Protein AF-A0A397G3D2-F1 (afdb_monomer_lite)

Foldseek 3Di:
DAAEDADDPDDPDLSYDYDYPADCLVQLCPAGPQQDGSLLRLLLPPVDPDCVSLLVNLVSVVSPRDQCRATPQRDGSLLSNQLVVPVLNNLSSVLSPRDQCRAGPVRDGSLNNHPDPSSVLSSPDPNPPVPPVFPQKDAQDPPQPDPPFKKKKKFFFKWAAPDFDFAFKKKWKFKAAPVRDTDFDIIIAGGFSDDDTRMTTRSGMHITNHTLVPDDAFMKMKIFIWGQDPVVRDIDGAWIWMDTSDPVPDDQAKDKTFIFGPPDDPNDPDTHTHPDPTITIMGMDMDD

Organism: Aphanomyces astaci (NCBI:txid112090)

Sequence (288 aa):
VPMVRIGTLVPPNPSMICIDWSNRKEWINAKNNQHESALHLAVQNQEDEGFEAVKTAVWLIENDADINAKDHAGNTPLHYAVHEERDDLVESLLKKGALVTVTNNAGQTPLDMADEQSTKDLLAPGAVVSVHRFNLLARPKGPHKVKNATYVSVLLSAVAIAGAVMQTPHFRIYVMDVRGNVVDTPQHTPDALIQDGPSLWFGNTWHLQVPLEHMTEGCVAVFELLRYDYHTEKPDVFCWTFFRLDLSKISSAPLTFEMYAPPVNPSSQILAKMLGDSFFQADLSISL

Radius of gyration: 20.25 Å; chains: 1; bounding box: 47×51×60 Å

pLDDT: mean 78.33, std 14.25, range [33.94, 94.56]

Structure (mmCIF, N/CA/C/O backbone):
data_AF-A0A397G3D2-F1
#
_entry.id   AF-A0A397G3D2-F1
#
loop_
_atom_site.group_PDB
_atom_site.id
_atom_site.type_symbol
_atom_site.label_atom_id
_atom_site.label_alt_id
_atom_site.label_comp_id
_atom_site.label_asym_id
_atom_site.label_entity_id
_atom_site.label_seq_id
_atom_site.pdbx_PDB_ins_code
_atom_site.Cartn_x
_atom_site.Cartn_y
_atom_site.Cartn_z
_atom_site.occupancy
_atom_site.B_iso_or_equiv
_atom_site.auth_seq_id
_atom_site.auth_comp_id
_atom_site.auth_asym_id
_atom_site.auth_atom_id
_atom_site.pdbx_PDB_model_num
ATOM 1 N N . VAL A 1 1 ? 19.300 16.424 -10.417 1.00 36.88 1 VAL A N 1
ATOM 2 C CA . VAL A 1 1 ? 18.672 15.118 -10.146 1.00 36.88 1 VAL A CA 1
ATOM 3 C C . VAL A 1 1 ? 17.168 15.300 -10.291 1.00 36.88 1 VAL A C 1
ATOM 5 O O . VAL A 1 1 ? 16.672 16.301 -9.770 1.00 36.88 1 VAL A O 1
ATOM 8 N N . PRO A 1 2 ? 16.464 14.467 -11.072 1.00 41.84 2 PRO A N 1
ATOM 9 C CA . PRO A 1 2 ? 15.006 14.424 -11.042 1.00 41.84 2 PRO A CA 1
ATOM 10 C C . PRO A 1 2 ? 14.585 14.076 -9.608 1.00 41.84 2 PRO A C 1
ATOM 12 O O . PRO A 1 2 ? 15.030 13.072 -9.075 1.00 41.84 2 PRO A O 1
ATOM 15 N N . MET A 1 3 ? 13.824 14.941 -8.937 1.00 42.81 3 MET A N 1
ATOM 16 C CA . MET A 1 3 ? 13.397 14.709 -7.551 1.00 42.81 3 MET A CA 1
ATOM 17 C C . MET A 1 3 ? 11.878 14.792 -7.467 1.00 42.81 3 MET A C 1
ATOM 19 O O . MET A 1 3 ? 11.292 15.806 -7.865 1.00 42.81 3 MET A O 1
ATOM 23 N N . VAL A 1 4 ? 11.246 13.768 -6.891 1.00 45.25 4 VAL A N 1
ATOM 24 C CA . VAL A 1 4 ? 9.910 13.920 -6.306 1.00 45.25 4 VAL A CA 1
ATOM 25 C C . VAL A 1 4 ? 10.109 14.482 -4.916 1.00 45.25 4 VAL A C 1
ATOM 27 O O . VAL A 1 4 ? 10.641 13.814 -4.039 1.00 45.25 4 VAL A O 1
ATOM 30 N N . ARG A 1 5 ? 9.676 15.721 -4.696 1.00 47.97 5 ARG A N 1
ATOM 31 C CA . ARG A 1 5 ? 9.472 16.216 -3.336 1.00 47.97 5 ARG A CA 1
ATOM 32 C C . ARG A 1 5 ? 7.987 16.283 -3.081 1.00 47.97 5 ARG A C 1
ATOM 34 O O . ARG A 1 5 ? 7.276 17.106 -3.663 1.00 47.97 5 ARG A O 1
ATOM 41 N N . ILE A 1 6 ? 7.539 15.398 -2.208 1.00 48.25 6 ILE A N 1
ATOM 42 C CA . ILE A 1 6 ? 6.186 15.409 -1.688 1.00 48.25 6 ILE A CA 1
ATOM 43 C C . ILE A 1 6 ? 6.199 16.428 -0.543 1.00 48.25 6 ILE A C 1
ATOM 45 O O . ILE A 1 6 ? 6.821 16.196 0.490 1.00 48.25 6 ILE A O 1
ATOM 49 N N . GLY A 1 7 ? 5.630 17.618 -0.773 1.00 42.88 7 GLY A N 1
ATOM 50 C CA . GLY A 1 7 ? 5.575 18.684 0.241 1.00 42.88 7 GLY A CA 1
ATOM 51 C C . GLY A 1 7 ? 6.122 20.069 -0.130 1.00 42.88 7 GLY A C 1
ATOM 52 O O . GLY A 1 7 ? 6.626 20.763 0.750 1.00 42.88 7 GLY A O 1
ATOM 53 N N . THR A 1 8 ? 6.017 20.540 -1.379 1.00 33.94 8 THR A N 1
ATOM 54 C CA . THR A 1 8 ? 6.283 21.967 -1.672 1.00 33.94 8 THR A CA 1
ATOM 55 C C . THR A 1 8 ? 5.238 22.595 -2.587 1.00 33.94 8 THR A C 1
ATOM 57 O O . THR A 1 8 ? 4.877 22.033 -3.617 1.00 33.94 8 THR A O 1
ATOM 60 N N . LEU A 1 9 ? 4.795 23.802 -2.215 1.00 37.22 9 LEU A N 1
ATOM 61 C CA . LEU A 1 9 ? 3.698 24.555 -2.836 1.00 37.22 9 LEU A CA 1
ATOM 62 C C . LEU A 1 9 ? 3.974 25.032 -4.279 1.00 37.22 9 LEU A C 1
ATOM 64 O O . LEU A 1 9 ? 3.034 25.449 -4.953 1.00 37.22 9 LEU A O 1
ATOM 68 N N . VAL A 1 10 ? 5.214 24.961 -4.784 1.00 39.22 10 VAL A N 1
ATOM 69 C CA . VAL A 1 10 ? 5.583 25.298 -6.176 1.00 39.22 10 VAL A CA 1
ATOM 70 C C . VAL A 1 10 ? 6.844 24.511 -6.586 1.00 39.22 10 VAL A C 1
ATOM 72 O O . VAL A 1 10 ? 7.787 24.477 -5.792 1.00 39.22 10 VAL A O 1
ATOM 75 N N . PRO A 1 11 ? 6.921 23.912 -7.795 1.00 44.44 11 PRO A N 1
ATOM 76 C CA . PRO A 1 11 ? 8.150 23.282 -8.273 1.00 44.44 11 PRO A CA 1
ATOM 77 C C . PRO A 1 11 ? 9.235 24.336 -8.578 1.00 44.44 11 PRO A C 1
ATOM 79 O O . PRO A 1 11 ? 8.986 25.255 -9.358 1.00 44.44 11 PRO A O 1
ATOM 82 N N . PRO A 1 12 ? 10.456 24.211 -8.023 1.00 46.06 12 PRO A N 1
ATOM 83 C CA . PRO A 1 12 ? 11.582 25.093 -8.339 1.00 46.06 12 PRO A CA 1
ATOM 84 C C . PRO A 1 12 ? 12.237 24.796 -9.703 1.00 46.06 12 PRO A C 1
ATOM 86 O O . PRO A 1 12 ? 13.091 25.564 -10.138 1.00 46.06 12 PRO A O 1
ATOM 89 N N . ASN A 1 13 ? 11.873 23.696 -10.381 1.00 52.12 13 ASN A N 1
ATOM 90 C CA . ASN A 1 13 ? 12.483 23.260 -11.643 1.00 52.12 13 ASN A CA 1
ATOM 91 C C . ASN A 1 13 ? 11.457 22.540 -12.559 1.00 52.12 13 ASN A C 1
ATOM 93 O O . ASN A 1 13 ? 10.716 21.696 -12.056 1.00 52.12 13 ASN A O 1
ATOM 97 N N . PRO A 1 14 ? 11.427 22.804 -13.885 1.00 50.16 14 PRO A N 1
ATOM 98 C CA . PRO A 1 14 ? 10.587 22.094 -14.867 1.00 50.16 14 PRO A CA 1
ATOM 99 C C . PRO A 1 14 ? 10.814 20.571 -14.987 1.00 50.16 14 PRO A C 1
ATOM 101 O O . PRO A 1 14 ? 10.000 19.886 -15.601 1.00 50.16 14 PRO A O 1
ATOM 104 N N . SER A 1 15 ? 11.888 20.024 -14.412 1.00 51.09 15 SER A N 1
ATOM 105 C CA . SER A 1 15 ? 12.121 18.571 -14.316 1.00 51.09 15 SER A CA 1
ATOM 106 C C . SER A 1 15 ? 11.504 17.917 -13.070 1.00 51.09 15 SER A C 1
ATOM 108 O O . SER A 1 15 ? 11.631 16.707 -12.905 1.00 51.09 15 SER A O 1
ATOM 110 N N . MET A 1 16 ? 10.863 18.686 -12.181 1.00 54.94 16 MET A N 1
ATOM 111 C CA . MET A 1 16 ? 10.287 18.184 -10.930 1.00 54.94 16 MET A CA 1
ATOM 112 C C . MET A 1 16 ? 8.764 18.100 -10.976 1.00 54.94 16 MET A C 1
ATOM 114 O O . MET A 1 16 ? 8.093 18.996 -11.488 1.00 54.94 16 MET A O 1
ATOM 118 N N . ILE A 1 17 ? 8.223 17.066 -10.332 1.00 57.03 17 ILE A N 1
ATOM 119 C CA . ILE A 1 17 ? 6.788 16.923 -10.085 1.00 57.03 17 ILE A CA 1
ATOM 120 C C . ILE A 1 17 ? 6.550 17.105 -8.584 1.00 57.03 17 ILE A C 1
ATOM 122 O O . ILE A 1 17 ? 7.092 16.366 -7.764 1.00 57.03 17 ILE A O 1
ATOM 126 N N . CYS A 1 18 ? 5.751 18.112 -8.222 1.00 54.72 18 CYS A N 1
ATOM 127 C CA . CYS A 1 18 ? 5.313 18.333 -6.846 1.00 54.72 18 CYS A CA 1
ATOM 128 C C . CYS A 1 18 ? 3.898 17.788 -6.678 1.00 54.72 18 CYS A C 1
ATOM 130 O O . CYS A 1 18 ? 2.970 18.266 -7.338 1.00 54.72 18 CYS A O 1
ATOM 132 N N . ILE A 1 19 ? 3.739 16.823 -5.775 1.00 56.38 19 ILE A N 1
ATOM 133 C CA . ILE A 1 19 ? 2.434 16.306 -5.371 1.00 56.38 19 ILE A CA 1
ATOM 134 C C . ILE A 1 19 ? 2.244 16.639 -3.893 1.00 56.38 19 ILE A C 1
ATOM 136 O O . ILE A 1 19 ? 3.137 16.430 -3.076 1.00 56.38 19 ILE A O 1
ATOM 140 N N . ASP A 1 20 ? 1.099 17.233 -3.574 1.00 54.22 20 ASP A N 1
ATOM 141 C CA . ASP A 1 20 ? 0.668 17.515 -2.206 1.00 54.22 20 ASP A CA 1
ATOM 142 C C . ASP A 1 20 ? -0.391 16.477 -1.824 1.00 54.22 20 ASP A C 1
ATOM 144 O O . ASP A 1 20 ? -1.356 16.280 -2.575 1.00 54.22 20 ASP A O 1
ATOM 148 N N . TRP A 1 21 ? -0.220 15.845 -0.656 1.00 50.81 21 TRP A N 1
ATOM 149 C CA . TRP A 1 21 ? -1.178 14.910 -0.053 1.00 50.81 21 TRP A CA 1
ATOM 150 C C . TRP A 1 21 ? -2.598 15.475 0.043 1.00 50.81 21 TRP A C 1
ATOM 152 O O . TRP A 1 21 ? -3.566 14.716 0.059 1.00 50.81 21 TRP A O 1
ATOM 162 N N . SER A 1 22 ? -2.723 16.799 0.106 1.00 46.25 22 SER A N 1
ATOM 163 C CA . SER A 1 22 ? -3.940 17.463 0.555 1.00 46.25 22 SER A CA 1
ATOM 164 C C . SER A 1 22 ? -4.872 17.895 -0.575 1.00 46.25 22 SER A C 1
ATOM 166 O O . SER A 1 22 ? -6.055 18.072 -0.308 1.00 46.25 22 SER A O 1
ATOM 168 N N . ASN A 1 23 ? -4.395 18.127 -1.812 1.00 47.78 23 ASN A N 1
ATOM 169 C CA . ASN A 1 23 ? -5.243 18.884 -2.753 1.00 47.78 23 ASN A CA 1
ATOM 170 C C . ASN A 1 23 ? -5.017 18.759 -4.269 1.00 47.78 23 ASN A C 1
ATOM 172 O O . ASN A 1 23 ? -5.686 19.470 -5.016 1.00 47.78 23 ASN A O 1
ATOM 176 N N . ARG A 1 24 ? -4.124 17.899 -4.782 1.00 54.66 24 ARG A N 1
ATOM 177 C CA . ARG A 1 24 ? -3.801 17.897 -6.232 1.00 54.66 24 ARG A CA 1
ATOM 178 C C . ARG A 1 24 ? -3.792 16.504 -6.872 1.00 54.66 24 ARG A C 1
ATOM 180 O O . ARG A 1 24 ? -2.856 16.146 -7.581 1.00 54.66 24 ARG A O 1
ATOM 187 N N . LYS A 1 25 ? -4.873 15.731 -6.685 1.00 59.81 25 LYS A N 1
ATOM 188 C CA . LYS A 1 25 ? -5.069 14.430 -7.372 1.00 59.81 25 LYS A CA 1
ATOM 189 C C . LYS A 1 25 ? -4.996 14.538 -8.900 1.00 59.81 25 LYS A C 1
ATOM 191 O O . LYS A 1 25 ? -4.551 13.624 -9.578 1.00 59.81 25 LYS A O 1
ATOM 196 N N . GLU A 1 26 ? -5.380 15.692 -9.431 1.00 63.56 26 GLU A N 1
ATOM 197 C CA . GLU A 1 26 ? -5.309 16.042 -10.853 1.00 63.56 26 GLU A CA 1
ATOM 198 C C . GLU A 1 26 ? -3.899 15.962 -11.461 1.00 63.56 26 GLU A C 1
ATOM 200 O O . GLU A 1 26 ? -3.774 15.807 -12.673 1.00 63.56 26 GLU A O 1
ATOM 205 N N . TRP A 1 27 ? -2.834 16.068 -10.660 1.00 71.19 27 TRP A N 1
ATOM 206 C CA . TRP A 1 27 ? -1.452 16.106 -11.159 1.00 71.19 27 TRP A CA 1
ATOM 207 C C . TRP A 1 27 ? -0.699 14.792 -10.941 1.00 71.19 27 TRP A C 1
ATOM 209 O O . TRP A 1 27 ? 0.478 14.700 -11.272 1.00 71.19 27 TRP A O 1
ATOM 219 N N . ILE A 1 28 ? -1.363 13.760 -10.420 1.00 75.62 28 ILE A N 1
ATOM 220 C CA . ILE A 1 28 ? -0.732 12.465 -10.124 1.00 75.62 28 ILE A CA 1
ATOM 221 C C . ILE A 1 28 ? -0.141 11.824 -11.382 1.00 75.62 28 ILE A C 1
ATOM 223 O O . ILE A 1 28 ? 0.962 11.283 -11.354 1.00 75.62 28 ILE A O 1
ATOM 227 N N . ASN A 1 29 ? -0.852 11.956 -12.501 1.00 81.69 29 ASN A N 1
ATOM 228 C CA . ASN A 1 29 ? -0.412 11.480 -13.810 1.00 81.69 29 ASN A CA 1
ATOM 229 C C . ASN A 1 29 ? 0.235 12.581 -14.661 1.00 81.69 29 ASN A C 1
ATOM 231 O O . ASN A 1 29 ? 0.441 12.386 -15.861 1.00 81.69 29 ASN A O 1
ATOM 235 N N . ALA A 1 30 ? 0.548 13.740 -14.071 1.00 81.38 30 ALA A N 1
ATOM 236 C CA . ALA A 1 30 ? 1.335 14.750 -14.760 1.00 81.38 30 ALA A CA 1
ATOM 237 C C . ALA A 1 30 ? 2.720 14.182 -15.080 1.00 81.38 30 ALA A C 1
ATOM 239 O O . ALA A 1 30 ? 3.263 13.353 -14.346 1.00 81.38 30 ALA A O 1
ATOM 240 N N . LYS A 1 31 ? 3.275 14.636 -16.199 1.00 82.00 31 LYS A N 1
ATOM 241 C CA . LYS A 1 31 ? 4.580 14.206 -16.680 1.00 82.00 31 LYS A CA 1
ATOM 242 C C . LYS A 1 31 ? 5.509 15.401 -16.818 1.00 82.00 31 LYS A C 1
ATOM 244 O O . LYS A 1 31 ? 5.054 16.491 -17.164 1.00 82.00 31 LYS A O 1
ATOM 249 N N . ASN A 1 32 ? 6.794 15.197 -16.552 1.00 79.88 32 ASN A N 1
ATOM 250 C CA . ASN A 1 32 ? 7.817 16.212 -16.798 1.00 79.88 32 ASN A CA 1
ATOM 251 C C . ASN A 1 32 ? 8.201 16.267 -18.297 1.00 79.88 32 ASN A C 1
ATOM 253 O O . ASN A 1 32 ? 7.629 15.568 -19.138 1.00 79.88 32 ASN A O 1
ATOM 257 N N . ASN A 1 33 ? 9.209 17.072 -18.641 1.00 80.00 33 ASN A N 1
ATOM 258 C CA . ASN A 1 33 ? 9.714 17.188 -20.017 1.00 80.00 33 ASN A CA 1
ATOM 259 C C . ASN A 1 33 ? 10.298 15.879 -20.579 1.00 80.00 33 ASN A C 1
ATOM 261 O O . ASN A 1 33 ? 10.428 15.746 -21.790 1.00 80.00 33 ASN A O 1
ATOM 265 N N . GLN A 1 34 ? 10.644 14.918 -19.724 1.00 78.56 34 GLN A N 1
ATOM 266 C CA . GLN A 1 34 ? 11.104 13.580 -20.087 1.00 78.56 34 GLN A CA 1
ATOM 267 C C . GLN A 1 34 ? 9.939 12.582 -20.202 1.00 78.56 34 GLN A C 1
ATOM 269 O O . GLN A 1 34 ? 10.160 11.420 -20.531 1.00 78.56 34 GLN A O 1
ATOM 274 N N . HIS A 1 35 ? 8.690 13.041 -20.082 1.00 84.94 35 HIS A N 1
ATOM 275 C CA . HIS A 1 35 ? 7.485 12.209 -20.027 1.00 84.94 35 HIS A CA 1
ATOM 276 C C . HIS A 1 35 ? 7.456 11.248 -18.824 1.00 84.94 35 HIS A C 1
ATOM 278 O O . HIS A 1 35 ? 6.617 10.347 -18.762 1.00 84.94 35 HIS A O 1
ATOM 284 N N . GLU A 1 36 ? 8.322 11.470 -17.839 1.00 83.12 36 GLU A N 1
ATOM 285 C CA . GLU A 1 36 ? 8.350 10.708 -16.599 1.00 83.12 36 GLU A CA 1
ATOM 286 C C . GLU A 1 36 ? 7.167 11.146 -15.739 1.00 83.12 36 GLU A C 1
ATOM 288 O O . GLU A 1 36 ? 6.949 12.342 -15.529 1.00 83.12 36 GLU A O 1
ATOM 293 N N . SER A 1 37 ? 6.382 10.181 -15.262 1.00 86.50 37 SER A N 1
ATOM 294 C CA . SER A 1 37 ? 5.351 10.428 -14.249 1.00 86.50 37 SER A CA 1
ATOM 295 C C . SER A 1 37 ? 5.974 10.520 -12.857 1.00 86.50 37 SER A C 1
ATOM 297 O O . SER A 1 37 ? 7.110 10.097 -12.643 1.00 86.50 37 SER A O 1
ATOM 299 N N . ALA A 1 38 ? 5.210 10.993 -11.873 1.00 83.12 38 ALA A N 1
ATOM 300 C CA . ALA A 1 38 ? 5.673 11.005 -10.486 1.00 83.12 38 ALA A CA 1
ATOM 301 C C . ALA A 1 38 ? 6.103 9.620 -9.982 1.00 83.12 38 ALA A C 1
ATOM 303 O O . ALA A 1 38 ? 7.014 9.526 -9.169 1.00 83.12 38 ALA A O 1
ATOM 304 N N . LEU A 1 39 ? 5.493 8.550 -10.502 1.00 85.88 39 LEU A N 1
ATOM 305 C CA . LEU A 1 39 ? 5.857 7.184 -10.144 1.00 85.88 39 LEU A CA 1
ATOM 306 C C . LEU A 1 39 ? 7.239 6.782 -10.686 1.00 85.88 39 LEU A C 1
ATOM 308 O O . LEU A 1 39 ? 7.965 6.088 -9.989 1.00 85.88 39 LEU A O 1
ATOM 312 N N . HIS A 1 40 ? 7.642 7.258 -11.871 1.00 86.19 40 HIS A N 1
ATOM 313 C CA . HIS A 1 40 ? 9.005 7.034 -12.383 1.00 86.19 40 HIS A CA 1
ATOM 314 C C . HIS A 1 40 ? 10.036 7.686 -11.467 1.00 86.19 40 HIS A C 1
ATOM 316 O O . HIS A 1 40 ? 11.000 7.060 -11.042 1.00 86.19 40 HIS A O 1
ATOM 322 N N . LEU A 1 41 ? 9.784 8.948 -11.131 1.00 82.81 41 LEU A N 1
ATOM 323 C CA . LEU A 1 41 ? 10.679 9.740 -10.306 1.00 82.81 41 LEU A CA 1
ATOM 324 C C . LEU A 1 41 ? 10.763 9.198 -8.865 1.00 82.81 41 LEU A C 1
ATOM 326 O O . LEU A 1 41 ? 11.826 9.255 -8.259 1.00 82.81 41 LEU A O 1
ATOM 330 N N . ALA A 1 42 ? 9.663 8.665 -8.319 1.00 82.69 42 ALA A N 1
ATOM 331 C CA . ALA A 1 42 ? 9.652 8.037 -6.997 1.00 82.69 42 ALA A CA 1
ATOM 332 C C . ALA A 1 42 ? 10.528 6.778 -6.958 1.00 82.69 42 ALA A C 1
ATOM 334 O O . ALA A 1 42 ? 11.220 6.539 -5.976 1.00 82.69 42 ALA A O 1
ATOM 335 N N . VAL A 1 43 ? 10.525 5.995 -8.040 1.00 83.81 43 VAL A N 1
ATOM 336 C CA . VAL A 1 43 ? 11.347 4.784 -8.159 1.00 83.81 43 VAL A CA 1
ATOM 337 C C . VAL A 1 43 ? 12.836 5.121 -8.292 1.00 83.81 43 VAL A C 1
ATOM 339 O O . VAL A 1 43 ? 13.665 4.475 -7.656 1.00 83.81 43 VAL A O 1
ATOM 342 N N . GLN A 1 44 ? 13.166 6.157 -9.070 1.00 80.06 44 GLN A N 1
ATOM 343 C CA . GLN A 1 44 ? 14.543 6.621 -9.293 1.00 80.06 44 GLN A CA 1
ATOM 344 C C . GLN A 1 44 ? 15.198 7.257 -8.058 1.00 80.06 44 GLN A C 1
ATOM 346 O O . GLN A 1 44 ? 16.405 7.499 -8.066 1.00 80.06 44 GLN A O 1
ATOM 351 N N . ASN A 1 45 ? 14.433 7.594 -7.015 1.00 73.38 45 ASN A N 1
ATOM 352 C CA . ASN A 1 45 ? 14.998 8.264 -5.852 1.00 73.38 45 ASN A CA 1
ATOM 353 C C . ASN A 1 45 ? 15.811 7.276 -4.999 1.00 73.38 45 ASN A C 1
ATOM 355 O O . ASN A 1 45 ? 15.253 6.502 -4.222 1.00 73.38 45 ASN A O 1
ATOM 359 N N . GLN A 1 46 ? 17.134 7.303 -5.171 1.00 65.94 46 GLN A N 1
ATOM 360 C CA . GLN A 1 46 ? 18.092 6.516 -4.387 1.00 65.94 46 GLN A CA 1
ATOM 361 C C . GLN A 1 46 ? 18.506 7.199 -3.074 1.00 65.94 46 GLN A C 1
ATOM 363 O O . GLN A 1 46 ? 19.137 6.568 -2.232 1.00 65.94 46 GLN A O 1
ATOM 368 N N . GLU A 1 47 ? 18.200 8.491 -2.899 1.00 59.81 47 GLU A N 1
ATOM 369 C CA . GLU A 1 47 ? 18.583 9.246 -1.694 1.00 59.81 47 GLU A CA 1
ATOM 370 C C . GLU A 1 47 ? 17.682 8.926 -0.487 1.00 59.81 47 GLU A C 1
ATOM 372 O O . GLU A 1 47 ? 17.980 9.345 0.632 1.00 59.81 47 GLU A O 1
ATOM 377 N N . ASP A 1 48 ? 16.592 8.185 -0.699 1.00 60.50 48 ASP A N 1
ATOM 378 C CA . ASP A 1 48 ? 15.656 7.809 0.354 1.00 60.50 48 ASP A CA 1
ATOM 379 C C . ASP A 1 48 ? 16.187 6.602 1.143 1.00 60.50 48 ASP A C 1
ATOM 381 O O . ASP A 1 48 ? 16.288 5.489 0.627 1.00 60.50 48 ASP A O 1
ATOM 385 N N . GLU A 1 49 ? 16.494 6.810 2.424 1.00 52.41 49 GLU A N 1
ATOM 386 C CA . GLU A 1 49 ? 16.781 5.719 3.357 1.00 52.41 49 GLU A CA 1
ATOM 387 C C . GLU A 1 49 ? 15.491 4.928 3.673 1.00 52.41 49 GLU A C 1
ATOM 389 O O . GLU A 1 49 ? 14.445 5.498 3.990 1.00 52.41 49 GLU A O 1
ATOM 394 N N . GLY A 1 50 ? 15.558 3.593 3.636 1.00 60.91 50 GLY A N 1
ATOM 395 C CA . GLY A 1 50 ? 14.454 2.714 4.046 1.00 60.91 50 GLY A CA 1
ATOM 396 C C . GLY A 1 50 ? 13.310 2.586 3.025 1.00 60.91 50 GLY A C 1
ATOM 397 O O . GLY A 1 50 ? 13.529 2.546 1.819 1.00 60.91 50 GLY A O 1
ATOM 398 N N . PHE A 1 51 ? 12.066 2.472 3.509 1.00 65.38 51 PHE A N 1
ATOM 399 C CA . PHE A 1 51 ? 10.878 2.134 2.699 1.00 65.38 51 PHE A CA 1
ATOM 400 C C . PHE A 1 51 ? 10.112 3.354 2.137 1.00 65.38 51 PHE A C 1
ATOM 402 O O . PHE A 1 51 ? 8.963 3.220 1.707 1.00 65.38 51 PHE A O 1
ATOM 409 N N . GLU A 1 52 ? 10.700 4.554 2.129 1.00 71.25 52 GLU A N 1
ATOM 4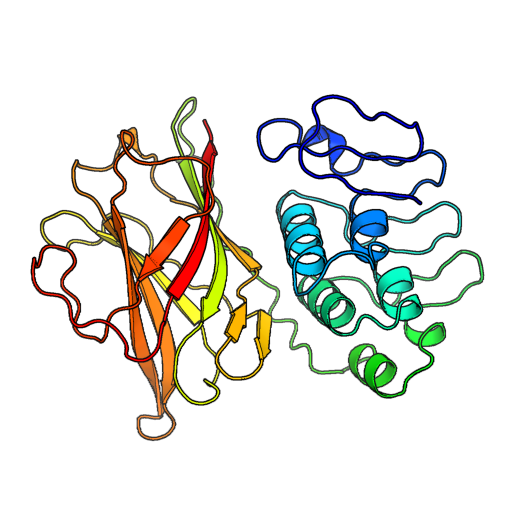10 C CA . GLU A 1 52 ? 9.990 5.792 1.749 1.00 71.25 52 GLU A CA 1
ATOM 411 C C . GLU A 1 52 ? 9.616 5.856 0.259 1.00 71.25 52 GLU A C 1
ATOM 413 O O . GLU A 1 52 ? 8.501 6.257 -0.093 1.00 71.25 52 GLU A O 1
ATOM 418 N N . ALA A 1 53 ? 10.483 5.382 -0.636 1.00 76.06 53 ALA A N 1
ATOM 419 C CA . ALA A 1 53 ? 10.150 5.315 -2.059 1.00 76.06 53 ALA A CA 1
ATOM 420 C C . ALA A 1 53 ? 9.015 4.310 -2.333 1.00 76.06 53 ALA A C 1
ATOM 422 O O . ALA A 1 53 ? 8.111 4.594 -3.121 1.00 76.06 53 ALA A O 1
ATOM 423 N N . VAL A 1 54 ? 9.000 3.170 -1.629 1.00 77.81 54 VAL A N 1
ATOM 424 C CA . VAL A 1 54 ? 7.907 2.183 -1.689 1.00 77.81 54 VAL A CA 1
ATOM 425 C C . VAL A 1 54 ? 6.603 2.796 -1.180 1.00 77.81 54 VAL A C 1
ATOM 427 O O . VAL A 1 54 ? 5.562 2.693 -1.837 1.00 77.81 54 VAL A O 1
ATOM 430 N N . LYS A 1 55 ? 6.659 3.494 -0.041 1.00 75.00 55 LYS A N 1
ATOM 431 C CA . LYS A 1 55 ? 5.521 4.218 0.534 1.00 75.00 55 LYS A CA 1
ATOM 432 C C . LYS A 1 55 ? 4.949 5.232 -0.453 1.00 75.00 55 LYS A C 1
ATOM 434 O O . LYS A 1 55 ? 3.738 5.261 -0.678 1.00 75.00 55 LYS A O 1
ATOM 439 N N . THR A 1 56 ? 5.820 6.012 -1.083 1.00 77.62 56 THR A N 1
ATOM 440 C CA . THR A 1 56 ? 5.459 6.997 -2.105 1.00 77.62 56 THR A CA 1
ATOM 441 C C . THR A 1 56 ? 4.821 6.336 -3.320 1.00 77.62 56 THR A C 1
ATOM 443 O O . THR A 1 56 ? 3.741 6.744 -3.746 1.00 77.62 56 THR A O 1
ATOM 446 N N . ALA A 1 57 ? 5.451 5.293 -3.863 1.00 82.31 57 ALA A N 1
ATOM 447 C CA . ALA A 1 57 ? 4.960 4.569 -5.028 1.00 82.31 57 ALA A CA 1
ATOM 448 C C . ALA A 1 57 ? 3.561 3.988 -4.784 1.00 82.31 57 ALA A C 1
ATOM 450 O O . ALA A 1 57 ? 2.654 4.180 -5.594 1.00 82.31 57 ALA A O 1
ATOM 451 N N . VAL A 1 58 ? 3.350 3.342 -3.636 1.00 80.38 58 VAL A N 1
ATOM 452 C CA . VAL A 1 58 ? 2.040 2.797 -3.267 1.00 80.38 58 VAL A CA 1
ATOM 453 C C . VAL A 1 58 ? 1.010 3.893 -3.065 1.00 80.38 58 VAL A C 1
ATOM 455 O O . VAL A 1 58 ? -0.096 3.764 -3.584 1.00 80.38 58 VAL A O 1
ATOM 458 N N . TRP A 1 59 ? 1.356 4.982 -2.378 1.00 78.56 59 TRP A N 1
ATOM 459 C CA . TRP A 1 59 ? 0.435 6.102 -2.207 1.00 78.56 59 TRP A CA 1
ATOM 460 C C . TRP A 1 59 ? 0.003 6.696 -3.557 1.00 78.56 59 TRP A C 1
ATOM 462 O O . TRP A 1 59 ? -1.180 6.983 -3.752 1.00 78.56 59 TRP A O 1
ATOM 472 N N . LEU A 1 60 ? 0.929 6.826 -4.514 1.00 81.88 60 LEU A N 1
ATOM 473 C CA . LEU A 1 60 ? 0.625 7.276 -5.875 1.00 81.88 60 LEU A CA 1
ATOM 474 C C . LEU A 1 60 ? -0.347 6.319 -6.572 1.00 81.88 60 LEU A C 1
ATOM 476 O O . LEU A 1 60 ? -1.361 6.762 -7.109 1.00 81.88 60 LEU A O 1
ATOM 480 N N . ILE A 1 61 ? -0.080 5.012 -6.522 1.00 84.69 61 ILE A N 1
ATOM 481 C CA . ILE A 1 61 ? -0.931 3.988 -7.148 1.00 84.69 61 ILE A CA 1
ATOM 482 C C . ILE A 1 61 ? -2.332 3.975 -6.525 1.00 84.69 61 ILE A C 1
ATOM 484 O O . ILE A 1 61 ? -3.330 3.916 -7.239 1.00 84.69 61 ILE A O 1
ATOM 488 N N . GLU A 1 62 ? -2.435 4.089 -5.199 1.00 78.44 62 GLU A N 1
ATOM 489 C CA . GLU A 1 62 ? -3.727 4.175 -4.510 1.00 78.44 62 GLU A CA 1
ATOM 490 C C . GLU A 1 62 ? -4.515 5.439 -4.866 1.00 78.44 62 GLU A C 1
ATOM 492 O O . GLU A 1 62 ? -5.742 5.464 -4.741 1.00 78.44 62 GLU A O 1
ATOM 497 N N . ASN A 1 63 ? -3.839 6.486 -5.331 1.00 77.69 63 ASN A N 1
ATOM 498 C CA . ASN A 1 63 ? -4.467 7.699 -5.834 1.00 77.69 63 ASN A CA 1
ATOM 499 C C . ASN A 1 63 ? -4.525 7.737 -7.372 1.00 77.69 63 ASN A C 1
ATOM 501 O O . ASN A 1 63 ? -4.507 8.811 -7.966 1.00 77.69 63 ASN A O 1
ATOM 505 N N . ASP A 1 64 ? -4.670 6.570 -8.005 1.00 83.50 64 ASP A N 1
ATOM 506 C CA . ASP A 1 64 ? -4.940 6.415 -9.439 1.00 83.50 64 ASP A CA 1
ATOM 507 C C . ASP A 1 64 ? -3.764 6.822 -10.354 1.00 83.50 64 ASP A C 1
ATOM 509 O O . ASP A 1 64 ? -3.961 7.217 -11.511 1.00 83.50 64 ASP A O 1
ATOM 513 N N . ALA A 1 65 ? -2.522 6.715 -9.864 1.00 85.44 65 ALA A N 1
ATOM 514 C CA . ALA A 1 65 ? -1.351 6.786 -10.732 1.00 85.44 65 ALA A CA 1
ATOM 515 C C . ALA A 1 65 ? -1.326 5.613 -11.718 1.00 85.44 65 ALA A C 1
ATOM 517 O O . ALA A 1 65 ? -1.542 4.458 -11.345 1.00 85.44 65 ALA A O 1
ATOM 518 N N . ASP A 1 66 ? -1.009 5.902 -12.978 1.00 88.75 66 ASP A N 1
ATOM 519 C CA . ASP A 1 66 ? -0.805 4.878 -13.995 1.00 88.75 66 ASP A CA 1
ATOM 520 C C . ASP A 1 66 ? 0.500 4.117 -13.716 1.00 88.75 66 ASP A C 1
ATOM 522 O O . ASP A 1 66 ? 1.604 4.584 -14.015 1.00 88.75 66 ASP A O 1
ATOM 526 N N . ILE A 1 67 ? 0.352 2.922 -13.136 1.00 90.38 67 ILE A N 1
ATOM 527 C CA . ILE A 1 67 ? 1.454 2.017 -12.788 1.00 90.38 67 ILE A CA 1
ATOM 528 C C . ILE A 1 67 ? 2.282 1.583 -14.008 1.00 90.38 67 ILE A C 1
ATOM 530 O O . ILE A 1 67 ? 3.451 1.232 -13.870 1.00 90.38 67 ILE A O 1
ATOM 534 N N . ASN A 1 68 ? 1.695 1.639 -15.208 1.00 92.56 68 ASN A N 1
ATOM 535 C CA . ASN A 1 68 ? 2.333 1.262 -16.468 1.00 92.56 68 ASN A CA 1
ATOM 536 C C . ASN A 1 68 ? 2.601 2.478 -17.369 1.00 92.56 68 ASN A C 1
ATOM 538 O O . ASN A 1 68 ? 2.803 2.312 -18.577 1.00 92.56 68 ASN A O 1
ATOM 542 N N . ALA A 1 69 ? 2.604 3.692 -16.802 1.00 91.81 69 ALA A N 1
ATOM 543 C CA . ALA A 1 69 ? 2.917 4.907 -17.539 1.00 91.81 69 ALA A CA 1
ATOM 544 C C . ALA A 1 69 ? 4.257 4.754 -18.266 1.00 91.81 69 ALA A C 1
ATOM 546 O O . ALA A 1 69 ? 5.202 4.220 -17.702 1.00 91.81 69 ALA A O 1
ATOM 547 N N . LYS A 1 70 ? 4.345 5.253 -19.501 1.00 93.81 70 LYS A N 1
ATOM 548 C CA . LYS A 1 70 ? 5.593 5.269 -20.276 1.00 93.81 70 LYS A CA 1
ATOM 549 C C . LYS A 1 70 ? 6.232 6.653 -20.324 1.00 93.81 70 LYS A C 1
ATOM 551 O O . LYS A 1 70 ? 5.512 7.641 -20.535 1.00 93.81 70 LYS A O 1
ATOM 556 N N . ASP A 1 71 ? 7.550 6.698 -20.188 1.00 91.56 71 ASP A N 1
ATOM 557 C CA . ASP A 1 71 ? 8.388 7.866 -20.471 1.00 91.56 71 ASP A CA 1
ATOM 558 C C . ASP A 1 71 ? 8.676 8.028 -21.986 1.00 91.56 71 ASP A C 1
ATOM 560 O O . ASP A 1 71 ? 8.081 7.345 -22.828 1.00 91.56 71 ASP A O 1
ATOM 564 N N . HIS A 1 72 ? 9.586 8.937 -22.364 1.00 91.31 72 HIS A N 1
ATOM 565 C CA . HIS A 1 72 ? 10.012 9.104 -23.764 1.00 91.31 72 HIS A CA 1
ATOM 566 C C . HIS A 1 72 ? 10.738 7.890 -24.350 1.00 91.31 72 HIS A C 1
ATOM 568 O O . HIS A 1 72 ? 10.656 7.664 -25.559 1.00 91.31 72 HIS A O 1
ATOM 574 N N . ALA A 1 73 ? 11.465 7.133 -23.529 1.00 91.19 73 ALA A N 1
ATOM 575 C CA . ALA A 1 73 ? 12.155 5.917 -23.940 1.00 91.19 73 ALA A CA 1
ATOM 576 C C . ALA A 1 73 ? 11.211 4.702 -23.993 1.00 91.19 73 ALA A C 1
ATOM 578 O O . ALA A 1 73 ? 11.614 3.622 -24.423 1.00 91.19 73 ALA A O 1
ATOM 579 N N . GLY A 1 74 ? 9.944 4.871 -23.607 1.00 92.75 74 GLY A N 1
ATOM 580 C CA . GLY A 1 74 ? 8.968 3.795 -23.501 1.00 92.75 74 GLY A CA 1
ATOM 581 C C . GLY A 1 74 ? 9.130 2.948 -22.236 1.00 92.75 74 GLY A C 1
ATOM 582 O O . GLY A 1 74 ? 8.408 1.959 -22.096 1.00 92.75 74 GLY A O 1
ATOM 583 N N . ASN A 1 75 ? 10.047 3.318 -21.341 1.00 94.06 75 ASN A N 1
ATOM 584 C CA . ASN A 1 75 ? 10.260 2.666 -20.058 1.00 94.06 75 ASN A CA 1
ATOM 585 C C . ASN A 1 75 ? 9.071 2.944 -19.138 1.00 94.06 75 ASN A C 1
ATOM 587 O O . ASN A 1 75 ? 8.489 4.027 -19.161 1.00 94.06 75 ASN A O 1
ATOM 591 N N . THR A 1 76 ? 8.720 1.945 -18.336 1.00 94.56 76 THR A N 1
ATOM 592 C CA . THR A 1 76 ? 7.722 2.056 -17.262 1.00 94.56 76 THR A CA 1
ATOM 593 C C . THR A 1 76 ? 8.414 2.183 -15.907 1.00 94.56 76 THR A C 1
ATOM 595 O O . THR A 1 76 ? 9.600 1.859 -15.812 1.00 94.56 76 THR A O 1
ATOM 598 N N . PRO A 1 77 ? 7.702 2.547 -14.823 1.00 93.38 77 PRO A N 1
ATOM 599 C CA . PRO A 1 77 ? 8.286 2.548 -13.483 1.00 93.38 77 PRO A CA 1
ATOM 600 C C . PRO A 1 77 ? 8.910 1.202 -13.093 1.00 93.38 77 PRO A C 1
ATOM 602 O O . PRO A 1 77 ? 9.927 1.182 -12.411 1.00 93.38 77 PRO A O 1
ATOM 605 N N . LEU A 1 78 ? 8.365 0.081 -13.584 1.00 93.56 78 LEU A N 1
ATOM 606 C CA . LEU A 1 78 ? 8.945 -1.246 -13.361 1.00 93.56 78 LEU A CA 1
ATOM 607 C C . LEU A 1 78 ? 10.289 -1.437 -14.089 1.00 93.56 78 LEU A C 1
ATOM 609 O O . LEU A 1 78 ? 11.171 -2.072 -13.531 1.00 93.56 78 LEU A O 1
ATOM 613 N N . HIS A 1 79 ? 10.485 -0.863 -15.285 1.00 93.12 79 HIS A N 1
ATOM 614 C CA . HIS A 1 79 ? 11.798 -0.896 -15.954 1.00 93.12 79 HIS A CA 1
ATOM 615 C C . HIS A 1 79 ? 12.855 -0.166 -15.119 1.00 93.12 79 HIS A C 1
ATOM 617 O O . HIS A 1 79 ? 13.964 -0.665 -14.965 1.00 93.12 79 HIS A O 1
ATOM 623 N N . TYR A 1 80 ? 12.495 0.989 -14.549 1.00 90.44 80 TYR A N 1
ATOM 624 C CA . TYR A 1 80 ? 13.383 1.727 -13.654 1.00 90.44 80 TYR A CA 1
ATOM 625 C C . TYR A 1 80 ? 13.669 0.943 -12.372 1.00 90.44 80 TYR A C 1
ATOM 627 O O . TYR A 1 80 ? 14.825 0.810 -12.012 1.00 90.44 80 TYR A O 1
ATOM 635 N N . ALA A 1 81 ? 12.663 0.358 -11.718 1.00 90.31 81 ALA A N 1
ATOM 636 C CA . ALA A 1 81 ? 12.881 -0.391 -10.475 1.00 90.31 81 ALA A CA 1
ATOM 637 C C . ALA A 1 81 ? 13.868 -1.554 -10.664 1.00 90.31 81 ALA A C 1
ATOM 639 O O . ALA A 1 81 ? 14.688 -1.811 -9.790 1.00 90.31 81 ALA A O 1
ATOM 640 N N . VAL A 1 82 ? 13.811 -2.210 -11.826 1.00 91.56 82 VAL A N 1
ATOM 641 C CA . VAL A 1 82 ? 14.748 -3.274 -12.199 1.00 91.56 82 VAL A CA 1
ATOM 642 C C . VAL A 1 82 ? 16.141 -2.729 -12.506 1.00 91.56 82 VAL A C 1
ATOM 644 O O . VAL A 1 82 ? 17.118 -3.278 -12.014 1.00 91.56 82 VAL A O 1
ATOM 647 N N . HIS A 1 83 ? 16.238 -1.652 -13.290 1.00 89.62 83 HIS A N 1
ATOM 648 C CA . HIS A 1 83 ? 17.517 -1.016 -13.625 1.00 89.62 83 HIS A CA 1
ATOM 649 C C . HIS A 1 83 ? 18.270 -0.511 -12.387 1.00 89.62 83 HIS A C 1
ATOM 651 O O . HIS A 1 83 ? 19.492 -0.562 -12.339 1.00 89.62 83 HIS A O 1
ATOM 657 N N . GLU A 1 84 ? 17.535 -0.017 -11.393 1.00 85.75 84 GLU A N 1
ATOM 658 C CA . GLU A 1 84 ? 18.089 0.475 -10.131 1.00 85.75 84 GLU A CA 1
ATOM 659 C C . GLU A 1 84 ? 18.317 -0.647 -9.094 1.00 85.75 84 GLU A C 1
ATOM 661 O O . GLU A 1 84 ? 18.670 -0.341 -7.958 1.00 85.75 84 GLU A O 1
ATOM 666 N N . GLU A 1 85 ? 18.087 -1.920 -9.452 1.00 86.62 85 GLU A N 1
ATOM 667 C CA . GLU A 1 85 ? 18.256 -3.103 -8.580 1.00 86.62 85 GLU A CA 1
ATOM 668 C C . GLU A 1 85 ? 17.443 -3.027 -7.271 1.00 86.62 85 GLU A C 1
ATOM 670 O O . GLU A 1 85 ? 17.857 -3.458 -6.195 1.00 86.62 85 GLU A O 1
ATOM 675 N N . ARG A 1 86 ? 16.237 -2.456 -7.356 1.00 85.00 86 ARG A N 1
ATOM 676 C CA . ARG A 1 86 ? 15.357 -2.214 -6.209 1.00 85.00 86 ARG A CA 1
ATOM 677 C C . ARG A 1 86 ? 14.294 -3.293 -6.065 1.00 85.00 86 ARG A C 1
ATOM 679 O O . ARG A 1 86 ? 13.125 -3.075 -6.396 1.00 85.00 86 ARG A O 1
ATOM 686 N N . ASP A 1 87 ? 14.693 -4.457 -5.557 1.00 84.31 87 ASP A N 1
ATOM 687 C CA . ASP A 1 87 ? 13.804 -5.616 -5.373 1.00 84.31 87 ASP A CA 1
ATOM 688 C C . ASP A 1 87 ? 12.564 -5.295 -4.510 1.00 84.31 87 ASP A C 1
ATOM 690 O O . ASP A 1 87 ? 11.469 -5.786 -4.793 1.00 84.31 87 ASP A O 1
ATOM 694 N N . ASP A 1 88 ? 12.695 -4.402 -3.522 1.00 81.56 88 ASP A N 1
ATOM 695 C CA . ASP A 1 88 ? 11.598 -3.889 -2.688 1.00 81.56 88 ASP A CA 1
ATOM 696 C C . ASP A 1 88 ? 10.498 -3.202 -3.519 1.00 81.56 88 ASP A C 1
ATOM 698 O O . ASP A 1 88 ? 9.296 -3.437 -3.330 1.00 81.56 88 ASP A O 1
ATOM 702 N N . LEU A 1 89 ? 10.900 -2.367 -4.480 1.00 85.31 89 LEU A N 1
ATOM 703 C CA . LEU A 1 89 ? 10.000 -1.690 -5.407 1.00 85.31 89 LEU A CA 1
ATOM 704 C C . LEU A 1 89 ? 9.506 -2.614 -6.511 1.00 85.31 89 LEU A C 1
ATOM 706 O O . LEU A 1 89 ? 8.336 -2.511 -6.878 1.00 85.31 89 LEU A O 1
ATOM 710 N N . VAL A 1 90 ? 10.346 -3.512 -7.028 1.00 88.62 90 VAL A N 1
ATOM 711 C CA . VAL A 1 90 ? 9.929 -4.522 -8.009 1.00 88.62 90 VAL A CA 1
ATOM 712 C C . VAL A 1 90 ? 8.802 -5.360 -7.415 1.00 88.62 90 VAL A C 1
ATOM 714 O O . VAL A 1 90 ? 7.712 -5.413 -7.986 1.00 88.62 90 VAL A O 1
ATOM 717 N N . GLU A 1 91 ? 9.000 -5.926 -6.224 1.00 84.19 91 GLU A N 1
ATOM 718 C CA . GLU A 1 91 ? 7.985 -6.721 -5.538 1.00 84.19 91 GLU A CA 1
ATOM 719 C C . GLU A 1 91 ? 6.713 -5.901 -5.271 1.00 84.19 91 GLU A C 1
ATOM 721 O O . GLU A 1 91 ? 5.600 -6.357 -5.552 1.00 84.19 91 GLU A O 1
ATOM 726 N N . SER A 1 92 ? 6.859 -4.662 -4.794 1.00 82.81 92 SER A N 1
ATOM 727 C CA . SER A 1 92 ? 5.723 -3.782 -4.496 1.00 82.81 92 SER A CA 1
ATOM 728 C C . SER A 1 92 ? 4.912 -3.414 -5.742 1.00 82.81 92 SER A C 1
ATOM 730 O O . SER A 1 92 ? 3.681 -3.481 -5.723 1.00 82.81 92 SER A O 1
ATOM 732 N N . LEU A 1 93 ? 5.575 -3.055 -6.845 1.00 87.81 93 LEU A N 1
ATOM 733 C CA . LEU A 1 93 ? 4.931 -2.720 -8.117 1.00 87.81 93 LEU A CA 1
ATOM 734 C C . LEU A 1 93 ? 4.233 -3.943 -8.721 1.00 87.81 93 LEU A C 1
ATOM 736 O O . LEU A 1 93 ? 3.091 -3.831 -9.173 1.00 87.81 93 LEU A O 1
ATOM 740 N N . LEU A 1 94 ? 4.864 -5.120 -8.679 1.00 86.31 94 LEU A N 1
ATOM 741 C CA . LEU A 1 94 ? 4.262 -6.375 -9.141 1.00 86.31 94 LEU A CA 1
ATOM 742 C C . LEU A 1 94 ? 3.020 -6.734 -8.326 1.00 86.31 94 LEU A C 1
ATOM 744 O O . LEU A 1 94 ? 1.963 -7.003 -8.901 1.00 86.31 94 LEU A O 1
ATOM 748 N N . LYS A 1 95 ? 3.104 -6.648 -6.992 1.00 79.38 95 LYS A N 1
ATOM 749 C CA . LYS A 1 95 ? 1.952 -6.841 -6.099 1.00 79.38 95 LYS A CA 1
ATOM 750 C C . LYS A 1 95 ? 0.830 -5.848 -6.412 1.00 79.38 95 LYS A C 1
ATOM 752 O O . LYS A 1 95 ? -0.338 -6.220 -6.394 1.00 79.38 95 LYS A O 1
ATOM 757 N N . LYS A 1 96 ? 1.151 -4.605 -6.781 1.00 80.75 96 LYS A N 1
ATOM 758 C CA . LYS A 1 96 ? 0.162 -3.590 -7.184 1.00 80.75 96 LYS A CA 1
ATOM 759 C C . LYS A 1 96 ? -0.311 -3.703 -8.645 1.00 80.75 96 LYS A C 1
ATOM 761 O O . LYS A 1 96 ? -1.145 -2.905 -9.067 1.00 80.75 96 LYS A O 1
ATOM 766 N N . GLY A 1 97 ? 0.134 -4.717 -9.391 1.00 83.50 97 GLY A N 1
ATOM 767 C CA . GLY A 1 97 ? -0.376 -5.043 -10.726 1.00 83.50 97 GLY A CA 1
ATOM 768 C C . GLY A 1 97 ? 0.404 -4.430 -11.891 1.00 83.50 97 GLY A C 1
ATOM 769 O O . GLY A 1 97 ? -0.166 -4.234 -12.967 1.00 83.50 97 GLY A O 1
ATOM 770 N N . ALA A 1 98 ? 1.687 -4.117 -11.700 1.00 87.94 98 ALA A N 1
ATOM 771 C CA . ALA A 1 98 ? 2.563 -3.701 -12.790 1.00 87.94 98 ALA A CA 1
ATOM 772 C C . ALA A 1 98 ? 2.723 -4.832 -13.817 1.00 87.94 98 ALA A C 1
ATOM 774 O O . ALA A 1 98 ? 2.849 -6.007 -13.471 1.00 87.94 98 ALA A O 1
ATOM 775 N N . LEU A 1 99 ? 2.717 -4.478 -15.100 1.00 88.69 99 LEU A N 1
ATOM 776 C CA . LEU A 1 99 ? 2.813 -5.445 -16.187 1.00 88.69 99 LEU A CA 1
ATOM 777 C C . LEU A 1 99 ? 4.280 -5.726 -16.536 1.00 88.69 99 LEU A C 1
ATOM 779 O O . LEU A 1 99 ? 4.976 -4.863 -17.068 1.00 88.69 99 LEU A O 1
ATOM 783 N N . VAL A 1 100 ? 4.716 -6.972 -16.335 1.00 89.38 100 VAL A N 1
ATOM 784 C CA . VAL A 1 100 ? 6.062 -7.453 -16.722 1.00 89.38 100 VAL A CA 1
ATOM 785 C C . VAL A 1 100 ? 6.261 -7.578 -18.233 1.00 89.38 100 VAL A C 1
ATOM 787 O O . VAL A 1 100 ? 7.379 -7.722 -18.706 1.00 89.38 100 VAL A O 1
ATOM 790 N N . THR A 1 101 ? 5.179 -7.540 -19.012 1.00 88.81 101 THR A N 1
ATOM 791 C CA . THR A 1 101 ? 5.207 -7.770 -20.465 1.00 88.81 101 THR A CA 1
ATOM 792 C C . THR A 1 101 ? 5.347 -6.487 -21.281 1.00 88.81 101 THR A C 1
ATOM 794 O O . THR A 1 101 ? 5.318 -6.537 -22.510 1.00 88.81 101 THR A O 1
ATOM 797 N N . VAL A 1 102 ? 5.390 -5.319 -20.636 1.00 90.88 102 VAL A N 1
ATOM 798 C CA . VAL A 1 102 ? 5.472 -4.039 -21.348 1.00 90.88 102 VAL A CA 1
ATOM 799 C C . VAL A 1 102 ? 6.879 -3.869 -21.892 1.00 90.88 102 VAL A C 1
ATOM 801 O O . VAL A 1 102 ? 7.826 -3.978 -21.133 1.00 90.88 102 VAL A O 1
ATOM 804 N N . THR A 1 103 ? 7.015 -3.554 -23.178 1.00 93.38 103 THR A N 1
ATOM 805 C CA . THR A 1 103 ? 8.318 -3.264 -23.784 1.00 93.38 103 THR A CA 1
ATOM 806 C C . THR A 1 103 ? 8.573 -1.763 -23.901 1.00 93.38 103 THR A C 1
ATOM 808 O O . THR A 1 103 ? 7.651 -0.985 -24.203 1.00 93.38 103 THR A O 1
ATOM 811 N N . ASN A 1 104 ? 9.831 -1.369 -23.728 1.00 93.69 104 ASN A N 1
ATOM 812 C CA . ASN A 1 104 ? 10.324 -0.035 -24.056 1.00 93.69 104 ASN A CA 1
ATOM 813 C C . ASN A 1 104 ? 10.551 0.143 -25.574 1.00 93.69 104 ASN A C 1
ATOM 815 O O . ASN A 1 104 ? 10.278 -0.757 -26.375 1.00 93.69 104 ASN A O 1
ATOM 819 N N . ASN A 1 105 ? 11.038 1.314 -25.994 1.00 94.56 105 ASN A N 1
ATOM 820 C CA . ASN A 1 105 ? 11.270 1.625 -27.411 1.00 94.56 105 ASN A CA 1
ATOM 821 C C . ASN A 1 105 ? 12.438 0.834 -28.027 1.00 94.56 105 ASN A C 1
ATOM 823 O O . ASN A 1 105 ? 12.518 0.737 -29.250 1.00 94.56 105 ASN A O 1
ATOM 827 N N . ALA A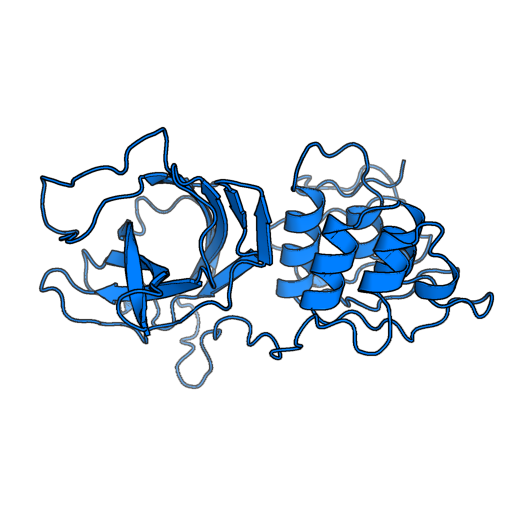 1 106 ? 13.321 0.260 -27.205 1.00 92.81 106 ALA A N 1
ATOM 828 C CA . ALA A 1 106 ? 14.356 -0.675 -27.642 1.00 92.81 106 ALA A CA 1
ATOM 829 C C . ALA A 1 106 ? 13.830 -2.120 -27.775 1.00 92.81 106 ALA A C 1
ATOM 831 O O . ALA A 1 106 ? 14.573 -3.007 -28.189 1.00 92.81 106 ALA A O 1
ATOM 832 N N . GLY A 1 107 ? 12.554 -2.364 -27.454 1.00 92.56 107 GLY A N 1
ATOM 833 C CA . GLY A 1 107 ? 11.939 -3.691 -27.490 1.00 92.56 107 GLY A CA 1
ATOM 834 C C . GLY A 1 107 ? 12.264 -4.563 -26.276 1.00 92.56 107 GLY A C 1
ATOM 835 O O . GLY A 1 107 ? 11.979 -5.754 -26.317 1.00 92.56 107 GLY A O 1
ATOM 836 N N . GLN A 1 108 ? 12.838 -3.990 -25.217 1.00 92.31 108 GLN A N 1
ATOM 837 C CA . GLN A 1 108 ? 13.196 -4.700 -23.989 1.00 92.31 108 GLN A CA 1
ATOM 838 C C . GLN A 1 108 ? 12.033 -4.656 -22.998 1.00 92.31 108 GLN A C 1
ATOM 840 O O . GLN A 1 108 ? 11.404 -3.609 -22.839 1.00 92.31 108 GLN A O 1
ATOM 845 N N . THR A 1 109 ? 11.745 -5.778 -22.347 1.00 92.12 109 THR A N 1
ATOM 846 C CA . THR A 1 109 ? 10.874 -5.863 -21.165 1.00 92.12 109 THR A CA 1
ATOM 847 C C . THR A 1 109 ? 11.662 -5.548 -19.885 1.00 92.12 109 THR A C 1
ATOM 849 O O . THR A 1 109 ? 12.895 -5.582 -19.916 1.00 92.12 109 THR A O 1
ATOM 852 N N . PRO A 1 110 ? 11.006 -5.311 -18.728 1.00 90.81 110 PRO A N 1
ATOM 853 C CA . PRO A 1 110 ? 11.711 -5.205 -17.453 1.00 90.81 110 PRO A CA 1
ATOM 854 C C . PRO A 1 110 ? 12.568 -6.441 -17.166 1.00 90.81 110 PRO A C 1
ATOM 856 O O . PRO A 1 110 ? 13.686 -6.304 -16.693 1.00 90.81 110 PRO A O 1
ATOM 859 N N . LEU A 1 111 ? 12.087 -7.641 -17.515 1.00 89.62 111 LEU A N 1
ATOM 860 C CA . LEU A 1 111 ? 12.848 -8.881 -17.344 1.00 89.62 111 LEU A CA 1
ATOM 861 C C . LEU A 1 111 ? 14.136 -8.894 -18.183 1.00 89.62 111 LEU A C 1
ATOM 863 O O . LEU A 1 111 ? 15.159 -9.380 -17.711 1.00 89.62 111 LEU A O 1
ATOM 867 N N . ASP A 1 112 ? 14.104 -8.334 -19.396 1.00 89.94 112 ASP A N 1
ATOM 868 C CA . ASP A 1 112 ? 15.286 -8.239 -20.266 1.00 89.94 112 ASP A CA 1
ATOM 869 C C . ASP A 1 112 ? 16.329 -7.236 -19.747 1.00 89.94 112 ASP A C 1
ATOM 871 O O . ASP A 1 112 ? 17.487 -7.297 -20.156 1.00 89.94 112 ASP A O 1
ATOM 875 N N . MET A 1 113 ? 15.921 -6.305 -18.878 1.00 89.94 113 MET A N 1
ATOM 876 C CA . MET A 1 113 ? 16.800 -5.326 -18.232 1.00 89.94 113 MET A CA 1
ATOM 877 C C . MET A 1 113 ? 17.349 -5.803 -16.883 1.00 89.94 113 MET A C 1
ATOM 879 O O . MET A 1 113 ? 18.203 -5.129 -16.321 1.00 89.94 113 MET A O 1
ATOM 883 N N . ALA A 1 114 ? 16.864 -6.928 -16.351 1.00 88.81 114 ALA A N 1
ATOM 884 C CA . ALA A 1 114 ? 17.339 -7.452 -15.079 1.00 88.81 114 ALA A CA 1
ATOM 885 C C . ALA A 1 114 ? 18.743 -8.051 -15.233 1.00 88.81 114 ALA A C 1
ATOM 887 O O . ALA A 1 114 ? 18.947 -9.000 -15.999 1.00 88.81 114 ALA A O 1
ATOM 888 N N . ASP A 1 115 ? 19.700 -7.554 -14.457 1.00 86.19 115 ASP A N 1
ATOM 889 C CA . ASP A 1 115 ? 21.045 -8.122 -14.409 1.00 86.19 115 ASP A CA 1
ATOM 890 C C . ASP A 1 115 ? 21.102 -9.293 -13.417 1.00 86.19 115 ASP A C 1
ATOM 892 O O . ASP A 1 115 ? 21.498 -10.407 -13.793 1.00 86.19 115 ASP A O 1
ATOM 896 N N . GLU A 1 116 ? 20.585 -9.104 -12.200 1.00 85.69 116 GLU A N 1
ATOM 897 C CA . GLU A 1 116 ? 20.593 -10.117 -11.143 1.00 85.69 116 GLU A CA 1
ATOM 898 C C . GLU A 1 116 ? 19.592 -11.267 -11.355 1.00 85.69 116 GLU A C 1
ATOM 900 O O . GLU A 1 116 ? 18.515 -11.120 -11.940 1.00 85.69 116 GLU A O 1
ATOM 905 N N . GLN A 1 117 ? 19.948 -12.455 -10.852 1.00 82.06 117 GLN A N 1
ATOM 906 C CA . GLN A 1 117 ? 19.082 -13.637 -10.924 1.00 82.06 117 GLN A CA 1
ATOM 907 C C . GLN A 1 117 ? 17.880 -13.538 -9.971 1.00 82.06 117 GLN A C 1
ATOM 909 O O . GLN A 1 117 ? 16.797 -13.991 -10.326 1.00 82.06 117 GLN A O 1
ATOM 914 N N . SER A 1 118 ? 18.050 -12.912 -8.805 1.00 82.31 118 SER A N 1
ATOM 915 C CA . SER A 1 118 ? 16.986 -12.612 -7.831 1.00 82.31 118 SER A CA 1
ATOM 916 C C . SER A 1 118 ? 15.828 -11.857 -8.484 1.00 82.31 118 SER A C 1
ATOM 918 O O . SER A 1 118 ? 14.686 -12.317 -8.468 1.00 82.31 118 SER A O 1
ATOM 920 N N . THR A 1 119 ? 16.128 -10.741 -9.147 1.00 84.19 119 THR A N 1
ATOM 921 C CA . THR A 1 119 ? 15.126 -9.914 -9.824 1.00 84.19 119 THR A CA 1
ATOM 922 C C . THR A 1 119 ? 14.494 -10.646 -11.013 1.00 84.19 119 THR A C 1
ATOM 924 O O . THR A 1 119 ? 13.286 -10.540 -11.242 1.00 84.19 119 THR A O 1
ATOM 927 N N . LYS A 1 120 ? 15.266 -11.460 -11.750 1.00 84.88 120 LYS A N 1
ATOM 928 C CA . LYS A 1 120 ? 14.725 -12.336 -12.809 1.00 84.88 120 LYS A CA 1
ATOM 929 C C . LYS A 1 120 ? 13.713 -13.336 -12.265 1.00 84.88 120 LYS A C 1
ATOM 931 O O . LYS A 1 120 ? 12.671 -13.535 -12.887 1.00 84.88 120 LYS A O 1
ATOM 936 N N . ASP A 1 121 ? 14.001 -13.933 -11.113 1.00 84.44 121 ASP A N 1
ATOM 937 C CA . ASP A 1 121 ? 13.108 -14.887 -10.461 1.00 84.44 121 ASP A CA 1
ATOM 938 C C . ASP A 1 121 ? 11.807 -14.206 -10.005 1.00 84.44 121 ASP A C 1
ATOM 940 O O . ASP A 1 121 ? 10.741 -14.803 -10.142 1.00 84.44 121 ASP A O 1
ATOM 944 N N . LEU A 1 122 ? 11.855 -12.942 -9.557 1.00 82.56 122 LEU A N 1
ATOM 945 C CA . LEU A 1 122 ? 10.659 -12.144 -9.230 1.00 82.56 122 LEU A CA 1
ATOM 946 C C . LEU A 1 122 ? 9.790 -11.830 -10.459 1.00 82.56 122 LEU A C 1
ATOM 948 O O . LEU A 1 122 ? 8.563 -11.781 -10.363 1.00 82.56 122 LEU A O 1
ATOM 952 N N . LEU A 1 123 ? 10.416 -11.613 -11.616 1.00 84.06 123 LEU A N 1
ATOM 953 C CA . LEU A 1 123 ? 9.755 -11.217 -12.866 1.00 84.06 123 LEU A CA 1
ATOM 954 C C . LEU A 1 123 ? 9.330 -12.406 -13.742 1.00 84.06 123 LEU A C 1
ATOM 956 O O . LEU A 1 123 ? 8.626 -12.215 -14.740 1.00 84.06 123 LEU A O 1
ATOM 960 N N . ALA A 1 124 ? 9.759 -13.624 -13.406 1.00 80.00 124 ALA A N 1
ATOM 961 C CA . ALA A 1 124 ? 9.509 -14.809 -14.211 1.00 80.00 124 ALA A CA 1
ATOM 962 C C . ALA A 1 124 ? 7.997 -15.088 -14.364 1.00 80.00 124 ALA A C 1
ATOM 964 O O . ALA A 1 124 ? 7.230 -14.983 -13.401 1.00 80.00 124 ALA A O 1
ATOM 965 N N . PRO A 1 125 ? 7.528 -15.497 -15.559 1.00 60.69 125 PRO A N 1
ATOM 966 C CA . PRO A 1 125 ? 6.126 -15.831 -15.783 1.00 60.69 125 PRO A CA 1
ATOM 967 C C . PRO A 1 125 ? 5.733 -17.058 -14.945 1.00 60.69 125 PRO A C 1
ATOM 969 O O . PRO A 1 125 ? 6.074 -18.190 -15.278 1.00 60.69 125 PRO A O 1
ATOM 972 N N . GLY A 1 126 ? 5.014 -16.824 -13.844 1.00 53.12 126 GLY A N 1
ATOM 973 C CA . GLY A 1 126 ? 4.634 -17.854 -12.871 1.00 53.12 126 GLY A CA 1
ATOM 974 C C . GLY A 1 126 ? 5.350 -17.757 -11.522 1.00 53.12 126 GLY A C 1
ATOM 975 O O . GLY A 1 126 ? 5.018 -18.538 -10.629 1.00 53.12 126 GLY A O 1
ATOM 976 N N . ALA A 1 127 ? 6.267 -16.798 -11.343 1.00 55.22 127 ALA A N 1
ATOM 977 C CA . ALA A 1 127 ? 6.710 -16.381 -10.021 1.00 55.22 127 ALA A CA 1
ATOM 978 C C . ALA A 1 127 ? 5.465 -16.056 -9.197 1.00 55.22 127 ALA A C 1
ATOM 980 O O . ALA A 1 127 ? 4.616 -15.256 -9.597 1.00 55.22 127 ALA A O 1
ATOM 981 N N . VAL A 1 128 ? 5.306 -16.767 -8.088 1.00 44.69 128 VAL A N 1
ATOM 982 C CA . VAL A 1 128 ? 4.129 -16.717 -7.230 1.00 44.69 128 VAL A CA 1
ATOM 983 C C . VAL A 1 128 ? 4.150 -15.413 -6.429 1.00 44.69 128 VAL A C 1
ATOM 985 O O . VAL A 1 128 ? 4.089 -15.426 -5.208 1.00 44.69 128 VAL A O 1
ATOM 988 N N . VAL A 1 129 ? 4.128 -14.256 -7.090 1.00 47.88 129 VAL A N 1
ATOM 989 C CA . VAL A 1 129 ? 3.268 -13.201 -6.569 1.00 47.88 129 VAL A CA 1
ATOM 990 C C . VAL A 1 129 ? 1.890 -13.704 -6.927 1.00 47.88 129 VAL A C 1
ATOM 992 O O . VAL A 1 129 ? 1.391 -13.459 -8.022 1.00 47.88 129 VAL A O 1
ATOM 995 N N . SER A 1 130 ? 1.338 -14.555 -6.058 1.00 40.78 130 SER A N 1
ATOM 996 C CA . SER A 1 130 ? -0.046 -14.975 -6.151 1.00 40.78 130 SER A CA 1
ATOM 997 C C . SER A 1 130 ? -0.815 -13.679 -6.313 1.00 40.78 130 SER A C 1
ATOM 999 O O . SER A 1 130 ? -0.908 -12.899 -5.363 1.00 40.78 130 SER A O 1
ATOM 1001 N N . VAL A 1 131 ? -1.250 -13.395 -7.544 1.00 41.28 131 VAL A N 1
ATOM 1002 C CA . VAL A 1 131 ? -2.069 -12.240 -7.873 1.00 41.28 131 VAL A CA 1
ATOM 1003 C C . VAL A 1 131 ? -3.433 -12.586 -7.292 1.00 41.28 131 VAL A C 1
ATOM 1005 O O . VAL A 1 131 ? -4.418 -12.777 -8.003 1.00 41.28 131 VAL A O 1
ATOM 1008 N N . HIS A 1 132 ? -3.501 -12.710 -5.964 1.00 39.03 132 HIS A N 1
ATOM 1009 C CA . HIS A 1 132 ? -4.642 -12.261 -5.216 1.00 39.03 132 HIS A CA 1
ATOM 1010 C C . HIS A 1 132 ? -4.812 -10.855 -5.739 1.00 39.03 132 HIS A C 1
ATOM 1012 O O . HIS A 1 132 ? -4.051 -9.962 -5.381 1.00 39.03 132 HIS A O 1
ATOM 1018 N N . ARG A 1 133 ? -5.703 -10.705 -6.726 1.00 39.09 133 ARG A N 1
ATOM 1019 C CA . ARG A 1 133 ? -6.166 -9.410 -7.191 1.00 39.09 133 ARG A CA 1
ATOM 1020 C C . ARG A 1 133 ? -6.360 -8.607 -5.923 1.00 39.09 133 ARG A C 1
ATOM 1022 O O . ARG A 1 133 ? -7.238 -8.953 -5.130 1.00 39.09 133 ARG A O 1
ATOM 1029 N N . PHE A 1 134 ? -5.478 -7.643 -5.683 1.00 48.41 134 PHE A N 1
ATOM 1030 C CA . PHE A 1 134 ? -5.572 -6.845 -4.485 1.00 48.41 134 PHE A CA 1
ATOM 1031 C C . PHE A 1 134 ? -6.884 -6.094 -4.630 1.00 48.41 134 PHE A C 1
ATOM 1033 O O . PHE A 1 134 ? -7.030 -5.195 -5.458 1.00 48.41 134 PHE A O 1
ATOM 1040 N N . ASN A 1 135 ? -7.873 -6.519 -3.853 1.00 55.88 135 ASN A N 1
ATOM 1041 C CA . ASN A 1 135 ? -8.984 -5.659 -3.546 1.00 55.88 135 ASN A CA 1
ATOM 1042 C C . ASN A 1 135 ? -8.373 -4.602 -2.637 1.00 55.88 135 ASN A C 1
ATOM 1044 O O . ASN A 1 135 ? -8.180 -4.853 -1.448 1.00 55.88 135 ASN A O 1
ATOM 1048 N N . LEU A 1 136 ? -8.028 -3.443 -3.211 1.00 67.06 136 LEU A N 1
ATOM 1049 C CA . LEU A 1 136 ? -7.922 -2.218 -2.426 1.00 67.06 136 LEU A CA 1
ATOM 1050 C C . LEU A 1 136 ? -9.088 -2.223 -1.440 1.00 67.06 136 LEU A C 1
ATOM 1052 O O . LEU A 1 136 ? -10.218 -2.565 -1.827 1.00 67.06 136 LEU A O 1
ATOM 1056 N N . LEU A 1 137 ? -8.807 -1.901 -0.177 1.00 78.19 137 LEU A N 1
ATOM 1057 C CA . LEU A 1 137 ? -9.859 -1.836 0.824 1.00 78.19 137 LEU A CA 1
ATOM 1058 C C . LEU A 1 137 ? -11.005 -0.983 0.287 1.00 78.19 137 LEU A C 1
ATOM 1060 O O . LEU A 1 137 ? -10.802 0.016 -0.414 1.00 78.19 137 LEU A O 1
ATOM 1064 N N . ALA A 1 138 ? -12.224 -1.454 0.539 1.00 79.44 138 ALA A N 1
ATOM 1065 C CA . ALA A 1 138 ? -13.393 -0.892 -0.101 1.00 79.44 138 ALA A CA 1
ATOM 1066 C C . ALA A 1 138 ? -13.461 0.606 0.204 1.00 79.44 138 ALA A C 1
ATOM 1068 O O . ALA A 1 138 ? -13.463 1.027 1.356 1.00 79.44 138 ALA A O 1
ATOM 1069 N N . ARG A 1 139 ? -13.526 1.430 -0.840 1.00 80.25 139 ARG A N 1
ATOM 1070 C CA . ARG A 1 139 ? -13.903 2.832 -0.674 1.00 80.25 139 ARG A CA 1
ATOM 1071 C C . ARG A 1 139 ? -15.404 2.923 -0.403 1.00 80.25 139 ARG A C 1
ATOM 1073 O O . ARG A 1 139 ? -16.143 2.088 -0.928 1.00 80.25 139 ARG A O 1
ATOM 1080 N N . PRO A 1 140 ? -15.869 3.966 0.302 1.00 74.00 140 PRO A N 1
ATOM 1081 C CA . PRO A 1 140 ? -17.293 4.219 0.469 1.00 74.00 140 PRO A CA 1
ATOM 1082 C C . PRO A 1 140 ? -17.946 4.359 -0.911 1.00 74.00 140 PRO A C 1
ATOM 1084 O O . PRO A 1 140 ? -17.648 5.290 -1.668 1.00 74.00 140 PRO A O 1
ATOM 1087 N N . LYS A 1 141 ? -18.798 3.400 -1.282 1.00 68.69 141 LYS A N 1
ATOM 1088 C CA . LYS A 1 141 ? -19.517 3.399 -2.566 1.00 68.69 141 LYS A CA 1
ATOM 1089 C C . LYS A 1 141 ? -20.886 4.075 -2.409 1.00 68.69 141 LYS A C 1
ATOM 1091 O O . LYS A 1 141 ? -21.557 3.935 -1.389 1.00 68.69 141 LYS A O 1
ATOM 1096 N N . GLY A 1 142 ? -21.318 4.817 -3.432 1.00 64.94 142 GLY A N 1
ATOM 1097 C CA . GLY A 1 142 ? -22.694 5.337 -3.524 1.00 64.94 142 GLY A CA 1
ATOM 1098 C C . GLY A 1 142 ? -23.724 4.199 -3.627 1.00 64.94 142 GLY A C 1
ATOM 1099 O O . GLY A 1 142 ? -23.334 3.106 -4.043 1.00 64.94 142 GLY A O 1
ATOM 1100 N N . PRO A 1 143 ? -25.018 4.396 -3.276 1.00 49.56 143 PRO A N 1
ATOM 1101 C CA . PRO A 1 143 ? -25.775 5.632 -2.978 1.00 49.56 143 PRO A CA 1
ATOM 1102 C C . PRO A 1 143 ? -25.594 6.211 -1.559 1.00 49.56 143 PRO A C 1
ATOM 1104 O O . PRO A 1 143 ? -26.210 7.221 -1.231 1.00 49.56 143 PRO A O 1
ATOM 1107 N N . HIS A 1 144 ? -24.739 5.602 -0.732 1.00 52.84 144 HIS A N 1
ATOM 1108 C CA . HIS A 1 144 ? -24.483 6.007 0.657 1.00 52.84 144 HIS A CA 1
ATOM 1109 C C . HIS A 1 144 ? -23.363 7.040 0.823 1.00 52.84 144 HIS A C 1
ATOM 1111 O O . HIS A 1 144 ? -23.170 7.543 1.927 1.00 52.84 144 HIS A O 1
ATOM 1117 N N . LYS A 1 145 ? -22.650 7.398 -0.258 1.00 63.88 145 LYS A N 1
ATOM 1118 C CA . LYS A 1 145 ? -21.714 8.523 -0.223 1.00 63.88 145 LYS A CA 1
ATOM 1119 C C . LYS A 1 145 ? -22.508 9.824 -0.120 1.00 63.88 145 LYS A C 1
ATOM 1121 O O . LYS A 1 145 ? -22.985 10.361 -1.121 1.00 63.88 145 LYS A O 1
ATOM 1126 N N . VAL A 1 146 ? -22.682 10.293 1.107 1.00 70.69 146 VAL A N 1
ATOM 1127 C CA . VAL A 1 146 ? -23.362 11.550 1.410 1.00 70.69 146 VAL A CA 1
ATOM 1128 C C . VAL A 1 146 ? -22.535 12.702 0.841 1.00 70.69 146 VAL A C 1
ATOM 1130 O O . VAL A 1 146 ? -21.311 12.715 0.971 1.00 70.69 146 VAL A O 1
ATOM 1133 N N . LYS A 1 147 ? -23.194 13.642 0.155 1.00 72.62 147 LYS A N 1
ATOM 1134 C CA . LYS A 1 147 ? -22.542 14.863 -0.337 1.00 72.62 147 LYS A CA 1
ATOM 1135 C C . LYS A 1 147 ? -22.166 15.747 0.853 1.00 72.62 147 LYS A C 1
ATOM 1137 O O . LYS A 1 147 ? -23.006 15.933 1.728 1.00 72.62 147 LYS A O 1
ATOM 1142 N N . ASN A 1 148 ? -20.972 16.340 0.821 1.00 75.69 148 ASN A N 1
ATOM 1143 C CA . ASN A 1 148 ? -20.438 17.222 1.868 1.00 75.69 148 ASN A CA 1
ATOM 1144 C C . ASN A 1 148 ? -20.354 16.535 3.240 1.00 75.69 148 ASN A C 1
ATOM 1146 O O . ASN A 1 148 ? -20.815 17.091 4.235 1.00 75.69 148 ASN A O 1
ATOM 1150 N N . ALA A 1 149 ? -19.829 15.314 3.271 1.00 79.38 149 ALA A N 1
ATOM 1151 C CA . ALA A 1 149 ? -19.715 14.534 4.493 1.00 79.38 149 ALA A CA 1
ATOM 1152 C C . ALA A 1 149 ? -18.269 14.091 4.686 1.00 79.38 149 ALA A C 1
ATOM 1154 O O . ALA A 1 149 ? -17.571 13.790 3.720 1.00 79.38 149 ALA A O 1
ATOM 1155 N N . THR A 1 150 ? -17.831 14.053 5.934 1.00 81.44 150 THR A N 1
ATOM 1156 C CA . THR A 1 150 ? -16.431 13.858 6.280 1.00 81.44 150 THR A CA 1
ATOM 1157 C C . THR A 1 150 ? -16.113 12.371 6.343 1.00 81.44 150 THR A C 1
ATOM 1159 O O . THR A 1 150 ? -16.704 11.620 7.124 1.00 81.44 150 THR A O 1
ATOM 1162 N N . TYR A 1 151 ? -15.132 11.947 5.551 1.00 82.31 151 TYR A N 1
ATOM 1163 C CA . TYR A 1 151 ? -14.600 10.590 5.571 1.00 82.31 151 TYR A CA 1
ATOM 1164 C C . TYR A 1 151 ? -13.181 10.582 6.114 1.00 82.31 151 TYR A C 1
ATOM 1166 O O . TYR A 1 151 ? -12.335 11.401 5.742 1.00 82.31 151 TYR A O 1
ATOM 1174 N N . VAL A 1 152 ? -12.925 9.596 6.967 1.00 84.31 152 VAL A N 1
ATOM 1175 C CA . VAL A 1 152 ? -11.599 9.298 7.492 1.00 84.31 152 VAL A CA 1
ATOM 1176 C C . VAL A 1 152 ? -10.980 8.185 6.660 1.00 84.31 152 VAL A C 1
ATOM 1178 O O . VAL A 1 152 ? -11.631 7.187 6.341 1.00 84.31 152 VAL A O 1
ATOM 1181 N N . SER A 1 153 ? -9.712 8.357 6.316 1.00 84.88 153 SER A N 1
ATOM 1182 C CA . SER A 1 153 ? -8.895 7.324 5.697 1.00 84.88 153 SER A CA 1
ATOM 1183 C C . SER A 1 153 ? -7.563 7.195 6.419 1.00 84.88 153 SER A C 1
ATOM 1185 O O . SER A 1 153 ? -7.015 8.188 6.892 1.00 84.88 153 SER A O 1
ATOM 1187 N N . VAL A 1 154 ? -7.069 5.967 6.540 1.00 84.06 154 VAL A N 1
ATOM 1188 C CA . VAL A 1 154 ? -5.841 5.647 7.269 1.00 84.06 154 VAL A CA 1
ATOM 1189 C C . VAL A 1 154 ? -4.962 4.795 6.377 1.00 84.06 154 VAL A C 1
ATOM 1191 O O . VAL A 1 154 ? -5.307 3.647 6.094 1.00 84.06 154 VAL A O 1
ATOM 1194 N N . LEU A 1 155 ? -3.831 5.344 5.944 1.00 83.06 155 LEU A N 1
ATOM 1195 C CA . LEU A 1 155 ? -2.803 4.570 5.260 1.00 83.06 155 LEU A CA 1
ATOM 1196 C C . LEU A 1 155 ? -2.067 3.727 6.300 1.00 83.06 155 LEU A C 1
ATOM 1198 O O . LEU A 1 155 ? -1.369 4.252 7.171 1.00 83.06 155 LEU A O 1
ATOM 1202 N N . LEU A 1 156 ? -2.243 2.412 6.206 1.00 85.56 156 LEU A N 1
ATOM 1203 C CA . LEU A 1 156 ? -1.592 1.442 7.074 1.00 85.56 156 LEU A CA 1
ATOM 1204 C C . LEU A 1 156 ? -0.136 1.311 6.614 1.00 85.56 156 LEU A C 1
ATOM 1206 O O . LEU A 1 156 ? 0.133 0.714 5.568 1.00 85.56 156 LEU A O 1
ATOM 1210 N N . SER A 1 157 ? 0.785 1.920 7.363 1.00 81.06 157 SER A N 1
ATOM 1211 C CA . SER A 1 157 ? 2.195 1.998 6.977 1.00 81.06 157 SER A CA 1
ATOM 1212 C C . SER A 1 157 ? 3.010 0.884 7.646 1.00 81.06 157 SER A C 1
ATOM 1214 O O . SER A 1 157 ? 2.739 -0.291 7.388 1.00 81.06 157 SER A O 1
ATOM 1216 N N . ALA A 1 158 ? 3.994 1.220 8.481 1.00 81.75 158 ALA A N 1
ATOM 1217 C CA . ALA A 1 158 ? 4.830 0.253 9.180 1.00 81.75 158 ALA A CA 1
ATOM 1218 C C . ALA A 1 158 ? 4.207 -0.213 10.505 1.00 81.75 158 ALA A C 1
ATOM 1220 O O . ALA A 1 158 ? 3.686 0.577 11.289 1.00 81.75 158 ALA A O 1
ATOM 1221 N N . VAL A 1 159 ? 4.317 -1.505 10.780 1.00 85.38 159 VAL A N 1
ATOM 1222 C CA . VAL A 1 159 ? 4.042 -2.136 12.069 1.00 85.38 159 VAL A CA 1
ATOM 1223 C C . VAL A 1 159 ? 5.341 -2.781 12.534 1.00 85.38 159 VAL A C 1
ATOM 1225 O O . VAL A 1 159 ? 5.864 -3.655 11.852 1.00 85.38 159 VAL A O 1
ATOM 1228 N N . ALA A 1 160 ? 5.858 -2.376 13.687 1.00 86.31 160 ALA A N 1
ATOM 1229 C CA . ALA A 1 160 ? 6.998 -3.025 14.322 1.00 86.31 160 ALA A CA 1
ATOM 1230 C C . ALA A 1 160 ? 6.498 -3.817 15.526 1.00 86.31 160 ALA A C 1
ATOM 1232 O O . ALA A 1 160 ? 5.873 -3.257 16.429 1.00 86.31 160 ALA A O 1
ATOM 1233 N N . ILE A 1 161 ? 6.746 -5.123 15.535 1.00 82.00 161 ILE A N 1
ATOM 1234 C CA . ILE A 1 161 ? 6.285 -6.005 16.603 1.00 82.00 161 ILE A CA 1
ATOM 1235 C C . ILE A 1 161 ? 7.423 -6.893 17.068 1.00 82.00 161 ILE A C 1
ATOM 1237 O O . ILE A 1 161 ? 7.964 -7.684 16.300 1.00 82.00 161 ILE A O 1
ATOM 1241 N N . ALA A 1 162 ? 7.734 -6.833 18.360 1.00 75.38 162 ALA A N 1
ATOM 1242 C CA . ALA A 1 162 ? 8.690 -7.753 18.949 1.00 75.38 162 ALA A CA 1
ATOM 1243 C C . ALA A 1 162 ? 8.133 -9.182 18.929 1.00 75.38 162 ALA A C 1
ATOM 1245 O O . ALA A 1 162 ? 7.158 -9.517 19.606 1.00 75.38 162 ALA A O 1
ATOM 1246 N N . GLY A 1 163 ? 8.770 -10.041 18.145 1.00 66.88 163 GLY A N 1
ATOM 1247 C CA . GLY A 1 163 ? 8.345 -11.419 17.961 1.00 66.88 163 GLY A CA 1
ATOM 1248 C C . GLY A 1 163 ? 8.829 -11.950 16.623 1.00 66.88 163 GLY A C 1
ATOM 1249 O O . GLY A 1 163 ? 9.211 -11.191 15.740 1.00 66.88 163 GLY A O 1
ATOM 1250 N N . ALA A 1 164 ? 8.877 -13.272 16.498 1.00 63.44 164 ALA A N 1
ATOM 1251 C CA . ALA A 1 164 ? 9.328 -13.927 15.279 1.00 63.44 164 ALA A CA 1
ATOM 1252 C C . ALA A 1 164 ? 8.417 -13.618 14.075 1.00 63.44 164 ALA A C 1
ATOM 1254 O O . ALA A 1 164 ? 7.280 -13.170 14.224 1.00 63.44 164 ALA A O 1
ATOM 1255 N N . VAL A 1 165 ? 8.932 -13.931 12.887 1.00 77.81 165 VAL A N 1
ATOM 1256 C CA . VAL A 1 165 ? 8.256 -13.827 11.590 1.00 77.81 165 VAL A CA 1
ATOM 1257 C C . VAL A 1 165 ? 6.841 -14.426 11.656 1.00 77.81 165 VAL A C 1
ATOM 1259 O O . VAL A 1 165 ? 6.670 -15.622 11.894 1.00 77.81 165 VAL A O 1
ATOM 1262 N N . MET A 1 166 ? 5.823 -13.588 11.449 1.00 83.00 166 MET A N 1
ATOM 1263 C CA . MET A 1 166 ? 4.419 -13.993 11.338 1.00 83.00 166 MET A CA 1
ATOM 1264 C C . MET A 1 166 ? 4.121 -14.661 9.996 1.00 83.00 166 MET A C 1
ATOM 1266 O O . MET A 1 166 ? 4.765 -14.366 8.995 1.00 83.00 166 MET A O 1
ATOM 1270 N N . GLN A 1 167 ? 3.117 -15.534 9.979 1.00 83.25 167 GLN A N 1
ATOM 1271 C CA . GLN A 1 167 ? 2.581 -16.137 8.761 1.00 83.25 167 GLN A CA 1
ATOM 1272 C C . GLN A 1 167 ? 1.256 -15.470 8.413 1.00 83.25 167 GLN A C 1
ATOM 1274 O O . GLN A 1 167 ? 0.405 -15.319 9.294 1.00 83.25 167 GLN A O 1
ATOM 1279 N N . THR A 1 168 ? 1.119 -15.056 7.150 1.00 85.25 168 THR A N 1
ATOM 1280 C CA . THR A 1 168 ? -0.050 -14.338 6.602 1.00 85.25 168 THR A CA 1
ATOM 1281 C C . THR A 1 168 ? -0.555 -13.214 7.526 1.00 85.25 168 THR A C 1
ATOM 1283 O O . THR A 1 168 ? -1.710 -13.250 7.973 1.00 85.25 168 THR A O 1
ATOM 1286 N N . PRO A 1 169 ? 0.317 -12.263 7.925 1.00 89.06 169 PRO A N 1
ATOM 1287 C CA . PRO A 1 169 ? -0.081 -11.181 8.812 1.00 89.06 169 PRO A CA 1
ATOM 1288 C C . PRO A 1 169 ? -1.061 -10.251 8.094 1.00 89.06 169 PRO A C 1
ATOM 1290 O O . PRO A 1 169 ? -0.706 -9.656 7.080 1.00 89.06 169 PRO A O 1
ATOM 1293 N N . HIS A 1 170 ? -2.272 -10.097 8.623 1.00 90.62 170 HIS A N 1
ATOM 1294 C CA . HIS A 1 170 ? -3.310 -9.231 8.055 1.00 90.62 170 HIS A CA 1
ATOM 1295 C C . HIS A 1 170 ? -4.122 -8.538 9.146 1.00 90.62 170 HIS A C 1
ATOM 1297 O O . HIS A 1 170 ? -4.273 -9.051 10.253 1.00 90.62 170 HIS A O 1
ATOM 1303 N N . PHE A 1 171 ? -4.661 -7.363 8.840 1.00 91.69 171 PHE A N 1
ATOM 1304 C CA . PHE A 1 171 ? -5.538 -6.641 9.747 1.00 91.69 171 PHE A CA 1
ATOM 1305 C C . PHE A 1 171 ? -7.000 -6.992 9.513 1.00 91.69 171 PHE A C 1
ATOM 1307 O O . PHE A 1 171 ? -7.482 -7.022 8.379 1.00 91.69 171 PHE A O 1
ATOM 1314 N N . ARG A 1 172 ? -7.739 -7.133 10.610 1.00 92.19 172 ARG A N 1
ATOM 1315 C CA . ARG A 1 172 ? -9.187 -6.956 10.640 1.00 92.19 172 ARG A CA 1
ATOM 1316 C C . ARG A 1 172 ? -9.494 -5.614 11.283 1.00 92.19 172 ARG A C 1
ATOM 1318 O O . ARG A 1 172 ? -9.016 -5.311 12.373 1.00 92.19 172 ARG A O 1
ATOM 1325 N N . ILE A 1 173 ? -10.291 -4.813 10.592 1.00 92.81 173 ILE A N 1
ATO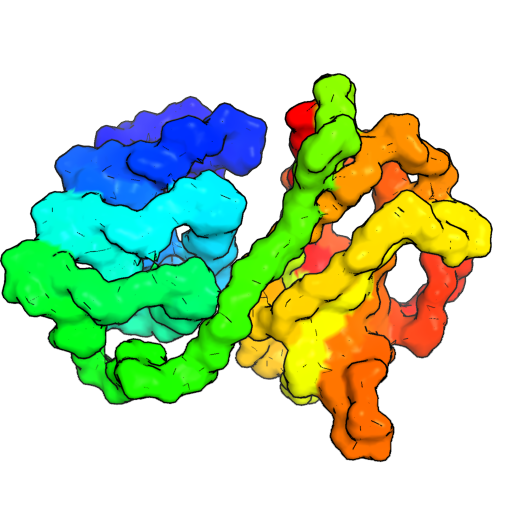M 1326 C CA . ILE A 1 173 ? -10.569 -3.428 10.951 1.00 92.81 173 ILE A CA 1
ATOM 1327 C C . ILE A 1 173 ? -12.073 -3.252 11.066 1.00 92.81 173 ILE A C 1
ATOM 1329 O O . ILE A 1 173 ? -12.820 -3.609 10.155 1.00 92.81 173 ILE A O 1
ATOM 1333 N N . TYR A 1 174 ? -12.534 -2.703 12.180 1.00 92.56 174 TYR A N 1
ATOM 1334 C CA . TYR A 1 174 ? -13.947 -2.410 12.395 1.00 92.56 174 TYR A CA 1
ATOM 1335 C C . TYR A 1 174 ? -14.113 -1.226 13.341 1.00 92.56 174 TYR A C 1
ATOM 1337 O O . TYR A 1 174 ? -13.206 -0.878 14.092 1.00 92.56 174 TYR A O 1
ATOM 1345 N N . VAL A 1 175 ? -15.287 -0.603 13.312 1.00 91.88 175 VAL A N 1
ATOM 1346 C CA . VAL A 1 175 ? -15.626 0.505 14.211 1.00 91.88 175 VAL A CA 1
ATOM 1347 C C . VAL A 1 175 ? -16.691 0.044 15.179 1.00 91.88 175 VAL A C 1
ATOM 1349 O O . VAL A 1 175 ? -17.655 -0.603 14.766 1.00 91.88 175 VAL A O 1
ATOM 1352 N N . MET A 1 176 ? -16.539 0.398 16.451 1.00 91.56 176 MET A N 1
ATOM 1353 C CA . MET A 1 176 ? -17.536 0.112 17.474 1.00 91.56 176 MET A CA 1
ATOM 1354 C C . MET A 1 176 ? -17.899 1.330 18.318 1.00 91.56 176 MET A C 1
ATOM 1356 O O . MET A 1 176 ? -17.098 2.254 18.479 1.00 91.56 176 MET A O 1
ATOM 1360 N N . ASP A 1 177 ? -19.118 1.312 18.855 1.00 89.62 177 ASP A N 1
ATOM 1361 C CA . ASP A 1 177 ? -19.621 2.315 19.790 1.00 89.62 177 ASP A CA 1
ATOM 1362 C C . ASP A 1 177 ? -19.093 2.093 21.223 1.00 89.62 177 ASP A C 1
ATOM 1364 O O . ASP A 1 177 ? -18.424 1.107 21.539 1.00 89.62 177 ASP A O 1
ATOM 1368 N N . VAL A 1 178 ? -19.447 3.003 22.134 1.00 85.88 178 VAL A N 1
ATOM 1369 C CA . VAL A 1 178 ? -19.096 2.919 23.565 1.00 85.88 178 VAL A CA 1
ATOM 1370 C C . VAL A 1 178 ? -19.689 1.702 24.292 1.00 85.88 178 VAL A C 1
ATOM 1372 O O . VAL A 1 178 ? -19.312 1.428 25.430 1.00 85.88 178 VAL A O 1
ATOM 1375 N N . ARG A 1 179 ? -20.642 0.993 23.676 1.00 86.88 179 ARG A N 1
ATOM 1376 C CA . ARG A 1 179 ? -21.261 -0.232 24.203 1.00 86.88 179 ARG A CA 1
ATOM 1377 C C . ARG A 1 179 ? -20.614 -1.496 23.622 1.00 86.88 179 ARG A C 1
ATOM 1379 O O . ARG A 1 179 ? -20.983 -2.589 24.040 1.00 86.88 179 ARG A O 1
ATOM 1386 N N . GLY A 1 180 ? -19.666 -1.353 22.692 1.00 86.25 180 GLY A N 1
ATOM 1387 C CA . GLY A 1 180 ? -18.990 -2.451 22.005 1.00 86.25 180 GLY A CA 1
ATOM 1388 C C . GLY A 1 180 ? -19.750 -3.008 20.798 1.00 86.25 180 GLY A C 1
ATOM 1389 O O . GLY A 1 180 ? -19.371 -4.058 20.283 1.00 86.25 180 GLY A O 1
ATOM 1390 N N . ASN A 1 181 ? -20.811 -2.343 20.328 1.00 89.75 181 ASN A N 1
ATOM 1391 C CA . ASN A 1 181 ? -21.509 -2.762 19.113 1.00 89.75 181 ASN A CA 1
ATOM 1392 C C . ASN A 1 181 ? -20.734 -2.300 17.885 1.00 89.75 181 ASN A C 1
ATOM 1394 O O . ASN A 1 181 ? -20.329 -1.143 17.818 1.00 89.75 181 ASN A O 1
ATOM 1398 N N . VAL A 1 182 ? -20.588 -3.171 16.889 1.00 91.38 182 VAL A N 1
ATOM 1399 C CA . VAL A 1 182 ? -19.990 -2.806 15.600 1.00 91.38 182 VAL A CA 1
ATOM 1400 C C . VAL A 1 182 ? -20.957 -1.900 14.829 1.00 91.38 182 VAL A C 1
ATOM 1402 O O . VAL A 1 182 ? -22.090 -2.297 14.560 1.00 91.38 182 VAL A O 1
ATOM 1405 N N . VAL A 1 183 ? -20.509 -0.688 14.488 1.00 90.75 183 VAL A N 1
ATOM 1406 C CA . VAL A 1 183 ? -21.319 0.372 13.850 1.00 90.75 183 VAL A CA 1
ATOM 1407 C C . VAL A 1 183 ? -20.902 0.696 12.415 1.00 90.75 183 VAL A C 1
ATOM 1409 O O . VAL A 1 183 ? -21.600 1.442 11.733 1.00 90.75 183 VAL A O 1
ATOM 1412 N N . ASP A 1 184 ? -19.793 0.127 11.940 1.00 90.19 184 ASP A N 1
ATOM 1413 C CA . ASP A 1 184 ? -19.351 0.229 10.546 1.00 90.19 184 ASP A CA 1
ATOM 1414 C C . ASP A 1 184 ? -19.106 -1.158 9.942 1.00 90.19 184 ASP A C 1
ATOM 1416 O O . ASP A 1 184 ? -18.947 -2.143 10.662 1.00 90.19 184 ASP A O 1
ATOM 1420 N N . THR A 1 185 ? -19.051 -1.242 8.614 1.00 89.94 185 THR A N 1
ATOM 1421 C CA . THR A 1 185 ? -18.774 -2.500 7.908 1.00 89.94 185 THR A CA 1
ATOM 1422 C C . THR A 1 185 ? -17.333 -2.953 8.175 1.00 89.94 185 THR A C 1
ATOM 1424 O O . THR A 1 185 ? -16.404 -2.233 7.796 1.00 89.94 185 THR A O 1
ATOM 1427 N N . PRO A 1 186 ? -17.113 -4.143 8.775 1.00 91.31 186 PRO A N 1
ATOM 1428 C CA . PRO A 1 186 ? -15.770 -4.668 8.986 1.00 91.31 186 PRO A CA 1
ATOM 1429 C C . PRO A 1 186 ? -15.026 -4.886 7.669 1.00 91.31 186 PRO A C 1
ATOM 1431 O O . PRO A 1 186 ? -15.598 -5.336 6.675 1.00 91.31 186 PRO A O 1
ATOM 1434 N N . GLN A 1 187 ? -13.732 -4.599 7.680 1.00 91.12 187 GLN A N 1
ATOM 1435 C CA . GLN A 1 187 ? -12.832 -4.731 6.544 1.00 91.12 187 GLN A CA 1
ATOM 1436 C C . GLN A 1 187 ? -11.629 -5.591 6.927 1.00 91.12 187 GLN A C 1
ATOM 1438 O O . GLN A 1 187 ? -11.224 -5.630 8.086 1.00 91.12 187 GLN A O 1
ATOM 1443 N N . HIS A 1 188 ? -11.060 -6.282 5.944 1.00 90.44 188 HIS A N 1
ATOM 1444 C CA . HIS A 1 188 ? -9.879 -7.119 6.118 1.00 90.44 188 HIS A CA 1
ATOM 1445 C C . HIS A 1 188 ? -8.827 -6.696 5.107 1.00 90.44 188 HIS A C 1
ATOM 1447 O O . HIS A 1 188 ? -9.135 -6.611 3.914 1.00 90.44 188 HIS A O 1
ATOM 1453 N N . THR A 1 189 ? -7.610 -6.416 5.566 1.00 88.12 189 THR A N 1
ATOM 1454 C CA . THR A 1 189 ? -6.506 -6.189 4.636 1.00 88.12 189 THR A CA 1
ATOM 1455 C C . THR A 1 189 ? -6.102 -7.513 3.993 1.00 88.12 189 THR A C 1
ATOM 1457 O O . THR A 1 189 ? -6.280 -8.577 4.589 1.00 88.12 189 THR A O 1
ATOM 1460 N N . PRO A 1 190 ? -5.496 -7.458 2.804 1.00 84.44 190 PRO A N 1
ATOM 1461 C CA . PRO A 1 190 ? -4.580 -8.496 2.353 1.00 84.44 190 PRO A CA 1
ATOM 1462 C C . PRO A 1 190 ? -3.419 -8.687 3.343 1.00 84.44 190 PRO A C 1
ATOM 1464 O O . PRO A 1 190 ? -3.234 -7.880 4.265 1.00 84.44 190 PRO A O 1
ATOM 1467 N N . ASP A 1 191 ? -2.625 -9.728 3.113 1.00 85.25 191 ASP A N 1
ATOM 1468 C CA . ASP A 1 191 ? -1.389 -9.956 3.859 1.00 85.25 191 ASP A CA 1
ATOM 1469 C C . ASP A 1 191 ? -0.426 -8.767 3.723 1.00 85.25 191 ASP A C 1
ATOM 1471 O O . ASP A 1 191 ? -0.471 -8.024 2.733 1.00 85.25 191 ASP A O 1
ATOM 1475 N N . ALA A 1 192 ? 0.442 -8.587 4.724 1.00 84.56 192 ALA A N 1
ATOM 1476 C CA . ALA A 1 192 ? 1.462 -7.547 4.709 1.00 84.56 192 ALA A CA 1
ATOM 1477 C C . ALA A 1 192 ? 2.266 -7.605 3.404 1.00 84.56 192 ALA A C 1
ATOM 1479 O O . ALA A 1 192 ? 2.683 -8.667 2.937 1.00 84.56 192 ALA A O 1
ATOM 1480 N N . LEU A 1 193 ? 2.471 -6.434 2.810 1.00 79.06 193 LEU A N 1
ATOM 1481 C CA . LEU A 1 193 ? 3.181 -6.301 1.555 1.00 79.06 193 LEU A CA 1
ATOM 1482 C C . LEU A 1 193 ? 4.660 -6.643 1.712 1.00 79.06 193 LEU A C 1
ATOM 1484 O O . LEU A 1 193 ? 5.219 -7.277 0.826 1.00 79.06 193 LEU A O 1
ATOM 1488 N N . ILE A 1 194 ? 5.281 -6.224 2.812 1.00 77.50 194 ILE A N 1
ATOM 1489 C CA . ILE A 1 194 ? 6.691 -6.493 3.101 1.00 77.50 194 ILE A CA 1
ATOM 1490 C C . ILE A 1 194 ? 6.801 -6.982 4.539 1.00 77.50 194 ILE A C 1
ATOM 1492 O O . ILE A 1 194 ? 6.109 -6.480 5.430 1.00 77.50 194 ILE A O 1
ATOM 1496 N N . GLN A 1 195 ? 7.683 -7.953 4.752 1.00 80.00 195 GLN A N 1
ATOM 1497 C CA . GLN A 1 195 ? 8.046 -8.436 6.069 1.00 80.00 195 GLN A CA 1
ATOM 1498 C C . GLN A 1 195 ? 9.559 -8.615 6.156 1.00 80.00 195 GLN A C 1
ATOM 1500 O O . GLN A 1 195 ? 10.121 -9.481 5.490 1.00 80.00 195 GLN A O 1
ATOM 1505 N N . ASP A 1 196 ? 10.191 -7.820 7.014 1.00 79.50 196 ASP A N 1
ATOM 1506 C CA . ASP A 1 196 ? 11.613 -7.917 7.330 1.00 79.50 196 ASP A CA 1
ATOM 1507 C C . ASP A 1 196 ? 11.782 -8.072 8.846 1.00 79.50 196 ASP A C 1
ATOM 1509 O O . ASP A 1 196 ? 11.604 -7.133 9.629 1.00 79.50 196 ASP A O 1
ATOM 1513 N N . GLY A 1 197 ? 12.025 -9.312 9.276 1.00 82.75 197 GLY A N 1
ATOM 1514 C CA . GLY A 1 197 ? 12.078 -9.683 10.688 1.00 82.75 197 GLY A CA 1
ATOM 1515 C C . GLY A 1 197 ? 10.801 -9.284 11.458 1.00 82.75 197 GLY A C 1
ATOM 1516 O O . GLY A 1 197 ? 9.733 -9.830 11.159 1.00 82.75 197 GLY A O 1
ATOM 1517 N N . PRO A 1 198 ? 10.896 -8.394 12.471 1.00 81.31 198 PRO A N 1
ATOM 1518 C CA . PRO A 1 198 ? 9.759 -7.913 13.267 1.00 81.31 198 PRO A CA 1
ATOM 1519 C C . PRO A 1 198 ? 8.943 -6.796 12.591 1.00 81.31 198 PRO A C 1
ATOM 1521 O O . PRO A 1 198 ? 7.910 -6.383 13.125 1.00 81.31 198 PRO A O 1
ATOM 1524 N N . SER A 1 199 ? 9.418 -6.271 11.459 1.00 84.00 199 SER A N 1
ATOM 1525 C CA . SER A 1 199 ? 8.808 -5.147 10.755 1.00 84.00 199 SER A CA 1
ATOM 1526 C C . SER A 1 199 ? 7.887 -5.648 9.649 1.00 84.00 199 SER A C 1
ATOM 1528 O O . SER A 1 199 ? 8.291 -6.424 8.785 1.00 84.00 199 SER A O 1
ATOM 1530 N N . LEU A 1 200 ? 6.646 -5.178 9.664 1.00 86.25 200 LEU A N 1
ATOM 1531 C CA . LEU A 1 200 ? 5.619 -5.456 8.670 1.00 86.25 200 LEU A CA 1
ATOM 1532 C C . LEU A 1 200 ? 5.208 -4.150 7.999 1.00 86.25 200 LEU A C 1
ATOM 1534 O O . LEU A 1 200 ? 5.053 -3.126 8.663 1.00 86.25 200 LEU A O 1
ATOM 1538 N N . TRP A 1 201 ? 4.961 -4.188 6.697 1.00 84.12 201 TRP A N 1
ATOM 1539 C CA . TRP A 1 201 ? 4.441 -3.042 5.964 1.00 84.12 201 TRP A CA 1
ATOM 1540 C C . TRP A 1 201 ? 3.209 -3.429 5.158 1.00 84.12 201 TRP A C 1
ATOM 1542 O O . TRP A 1 201 ? 3.270 -4.350 4.352 1.00 84.12 201 TRP A O 1
ATOM 1552 N N . PHE A 1 202 ? 2.082 -2.746 5.371 1.00 83.06 202 PHE A N 1
ATOM 1553 C CA . PHE A 1 202 ? 0.803 -3.131 4.759 1.00 83.06 202 PHE A CA 1
ATOM 1554 C C . PHE A 1 202 ? 0.513 -2.410 3.449 1.00 83.06 202 PHE A C 1
ATOM 1556 O O . PHE A 1 202 ? -0.048 -3.023 2.543 1.00 83.06 202 PHE A O 1
ATOM 1563 N N . GLY A 1 203 ? 0.849 -1.122 3.345 1.00 77.94 203 GLY A N 1
ATOM 1564 C CA . GLY A 1 203 ? 0.678 -0.350 2.113 1.00 77.94 203 GLY A CA 1
ATOM 1565 C C . GLY A 1 203 ? -0.759 -0.361 1.577 1.00 77.94 203 GLY A C 1
ATOM 1566 O O . GLY A 1 203 ? -0.961 -0.453 0.365 1.00 77.94 203 GLY A O 1
ATOM 1567 N N . ASN A 1 204 ? -1.750 -0.358 2.473 1.00 82.62 204 ASN A N 1
ATOM 1568 C CA . ASN A 1 204 ? -3.172 -0.311 2.134 1.00 82.62 204 ASN A CA 1
ATOM 1569 C C . ASN A 1 204 ? -3.834 0.854 2.870 1.00 82.62 204 ASN A C 1
ATOM 1571 O O . ASN A 1 204 ? -3.593 1.034 4.063 1.00 82.62 204 ASN A O 1
ATOM 1575 N N . THR A 1 205 ? -4.707 1.602 2.202 1.00 85.00 205 THR A N 1
ATOM 1576 C CA . THR A 1 205 ? -5.523 2.632 2.863 1.00 85.00 205 THR A CA 1
ATOM 1577 C C . THR A 1 205 ? -6.872 2.080 3.315 1.00 85.00 205 THR A C 1
ATOM 1579 O O . THR A 1 205 ? -7.716 1.719 2.497 1.00 85.00 205 THR A O 1
ATOM 1582 N N . TRP A 1 206 ? -7.116 2.057 4.627 1.00 89.94 206 TRP A N 1
ATOM 1583 C CA . TRP A 1 206 ? -8.450 1.826 5.180 1.00 89.94 206 TRP A CA 1
ATOM 1584 C C . TRP A 1 206 ? -9.314 3.071 5.008 1.00 89.94 206 TRP A C 1
ATOM 1586 O O . TRP A 1 206 ? -8.868 4.186 5.267 1.00 89.94 206 TRP A O 1
ATOM 1596 N N . HIS A 1 207 ? -10.568 2.881 4.604 1.00 87.88 207 HIS A N 1
ATOM 1597 C CA . HIS A 1 207 ? -11.546 3.953 4.497 1.00 87.88 207 HIS A CA 1
ATOM 1598 C C . HIS A 1 207 ? -12.729 3.679 5.426 1.00 87.88 207 HIS A C 1
ATOM 1600 O O . HIS A 1 207 ? -13.316 2.594 5.389 1.00 87.88 207 HIS A O 1
ATOM 1606 N N . LEU A 1 208 ? -13.115 4.677 6.216 1.00 88.12 208 LEU A N 1
ATOM 1607 C CA . LEU A 1 208 ? -14.348 4.654 6.998 1.00 88.12 208 LEU A CA 1
ATOM 1608 C C . LEU A 1 208 ? -15.552 4.606 6.044 1.00 88.12 208 LEU A C 1
ATOM 1610 O O . LEU A 1 208 ? -15.639 5.464 5.166 1.00 88.12 208 LEU A O 1
ATOM 1614 N N . GLN A 1 209 ? -16.457 3.625 6.169 1.00 88.12 209 GLN A N 1
ATOM 1615 C CA . GLN A 1 209 ? -17.565 3.493 5.201 1.00 88.12 209 GLN A CA 1
ATOM 1616 C C . GLN A 1 209 ? -18.743 4.405 5.528 1.00 88.12 209 GLN A C 1
ATOM 1618 O O . GLN A 1 209 ? -19.414 4.899 4.619 1.00 88.12 209 GLN A O 1
ATOM 1623 N N . VAL A 1 210 ? -18.986 4.641 6.814 1.00 86.62 210 VAL A N 1
ATOM 1624 C CA . VAL A 1 210 ? -20.032 5.544 7.300 1.00 86.62 210 VAL A CA 1
ATOM 1625 C C . VAL A 1 210 ? -19.432 6.932 7.562 1.00 86.62 210 VAL A C 1
ATOM 1627 O O . VAL A 1 210 ? -18.382 7.019 8.194 1.00 86.62 210 VAL A O 1
ATOM 1630 N N . PRO A 1 211 ? -20.072 8.027 7.111 1.00 86.25 211 PRO A N 1
ATOM 1631 C CA . PRO A 1 211 ? -19.588 9.374 7.391 1.00 86.25 211 PRO A CA 1
ATOM 1632 C C . PRO A 1 211 ? -19.449 9.645 8.884 1.00 86.25 211 PRO A C 1
ATOM 1634 O O . PRO A 1 211 ? -20.261 9.181 9.689 1.00 86.25 211 PRO A O 1
ATOM 1637 N N . LEU A 1 212 ? -18.455 10.447 9.246 1.00 83.31 212 LEU A N 1
ATOM 1638 C CA . LEU A 1 212 ? -18.151 10.727 10.644 1.00 83.31 212 LEU A CA 1
ATOM 1639 C C . LEU A 1 212 ? -19.306 11.446 11.363 1.00 83.31 212 LEU A C 1
ATOM 1641 O O . LEU A 1 212 ? -19.521 11.220 12.548 1.00 83.31 212 LEU A O 1
ATOM 1645 N N . GLU A 1 213 ? -20.113 12.228 10.643 1.00 81.81 213 GLU A N 1
ATOM 1646 C CA . GLU A 1 213 ? -21.308 12.907 11.165 1.00 81.81 213 GLU A CA 1
ATOM 1647 C C . GLU A 1 213 ? -22.428 11.943 11.583 1.00 81.81 213 GLU A C 1
ATOM 1649 O O . GLU A 1 213 ? -23.317 12.314 12.348 1.00 81.81 213 GLU A O 1
ATOM 1654 N N . HIS A 1 214 ? -22.409 10.714 11.069 1.00 84.56 214 HIS A N 1
ATOM 1655 C CA . HIS A 1 214 ? -23.373 9.672 11.414 1.00 84.56 214 HIS A CA 1
ATOM 1656 C C . HIS A 1 214 ? -22.863 8.729 12.509 1.00 84.56 214 HIS A C 1
ATOM 1658 O O . HIS A 1 214 ? -23.601 7.842 12.940 1.00 84.56 214 HIS A O 1
ATOM 1664 N N . MET A 1 215 ? -21.626 8.918 12.975 1.00 83.25 215 MET A N 1
ATOM 1665 C CA . MET A 1 215 ? -21.065 8.156 14.084 1.00 83.25 215 MET A CA 1
ATOM 1666 C C . MET A 1 215 ? -21.464 8.772 15.422 1.00 83.25 215 MET A C 1
ATOM 1668 O O . MET A 1 215 ? -21.473 9.990 15.597 1.00 83.25 215 MET A O 1
ATOM 1672 N N . THR A 1 216 ? -21.771 7.925 16.405 1.00 81.06 216 THR A N 1
ATOM 1673 C CA . THR A 1 216 ? -22.008 8.392 17.775 1.00 81.06 216 THR A CA 1
ATOM 1674 C C . THR A 1 216 ? -20.709 8.871 18.415 1.00 81.06 216 THR A C 1
ATOM 1676 O O . THR A 1 216 ? -19.633 8.335 18.145 1.00 81.06 216 THR A O 1
ATOM 1679 N N . GLU A 1 217 ? -20.801 9.840 19.321 1.00 81.50 217 GLU A N 1
ATOM 1680 C CA . GLU A 1 217 ? -19.637 10.303 20.071 1.00 81.50 217 GLU A CA 1
ATOM 1681 C C . GLU A 1 217 ? -18.995 9.146 20.861 1.00 81.50 217 GLU A C 1
ATOM 1683 O O . GLU A 1 217 ? -19.683 8.319 21.465 1.00 81.50 217 GLU A O 1
ATOM 1688 N N . GLY A 1 218 ? -17.663 9.066 20.824 1.00 84.50 218 GLY A N 1
ATOM 1689 C CA . GLY A 1 218 ? -16.902 8.008 21.491 1.00 84.50 218 GLY A CA 1
ATOM 1690 C C . GLY A 1 218 ? -16.713 6.720 20.683 1.00 84.50 218 GLY A C 1
ATOM 1691 O O . GLY A 1 218 ? -16.208 5.750 21.248 1.00 84.50 218 GLY A O 1
ATOM 1692 N N . CYS A 1 219 ? -17.068 6.693 19.391 1.00 89.81 219 CYS A N 1
ATOM 1693 C CA . CYS A 1 219 ? -16.723 5.568 18.518 1.00 89.81 219 CYS A CA 1
ATOM 1694 C C . CYS A 1 219 ? -15.206 5.362 18.413 1.00 89.81 219 CYS A C 1
ATOM 1696 O O . CYS A 1 219 ? -14.411 6.310 18.388 1.00 89.81 219 CYS A O 1
ATOM 1698 N N . VAL A 1 220 ? -14.813 4.097 18.301 1.00 90.25 220 VAL A N 1
ATOM 1699 C CA . VAL A 1 220 ? -13.415 3.682 18.208 1.00 90.25 220 VAL A CA 1
ATOM 1700 C C . VAL A 1 220 ? -13.239 2.763 17.008 1.00 90.25 220 VAL A C 1
ATOM 1702 O O . VAL A 1 220 ? -13.969 1.784 16.867 1.00 90.25 220 VAL A O 1
ATOM 1705 N N . ALA A 1 221 ? -12.259 3.069 16.162 1.00 91.12 221 ALA A N 1
ATOM 1706 C CA . ALA A 1 221 ? -11.780 2.154 15.138 1.00 91.12 221 ALA A CA 1
ATOM 1707 C C . ALA A 1 221 ? -10.757 1.203 15.761 1.00 91.12 221 ALA A C 1
ATOM 1709 O O . ALA A 1 221 ? -9.781 1.645 16.370 1.00 91.12 221 ALA A O 1
ATOM 1710 N N . VAL A 1 222 ? -10.998 -0.094 15.626 1.00 91.88 222 VAL A N 1
ATOM 1711 C CA . VAL A 1 222 ? -10.163 -1.168 16.160 1.00 91.88 222 VAL A CA 1
ATOM 1712 C C . VAL A 1 222 ? -9.434 -1.840 15.007 1.00 91.88 222 VAL A C 1
ATOM 1714 O O . VAL A 1 222 ? -10.037 -2.136 13.977 1.00 91.88 222 VAL A O 1
ATOM 1717 N N . PHE A 1 223 ? -8.144 -2.084 15.209 1.00 92.75 223 PHE A N 1
ATOM 1718 C CA . PHE A 1 223 ? -7.247 -2.764 14.287 1.00 92.75 223 PHE A CA 1
ATOM 1719 C C . PHE A 1 223 ? -6.710 -4.007 14.996 1.00 92.75 223 PHE A C 1
ATOM 1721 O O . PHE A 1 223 ? -5.853 -3.918 15.877 1.00 92.75 223 PHE A O 1
ATOM 1728 N N . GLU A 1 224 ? -7.245 -5.165 14.633 1.00 92.38 224 GLU A N 1
ATOM 1729 C CA . GLU A 1 224 ? -6.767 -6.466 15.095 1.00 92.38 224 GLU A CA 1
ATOM 1730 C C . GLU A 1 224 ? -5.726 -6.966 14.098 1.00 92.38 224 GLU A C 1
ATOM 1732 O O . GLU A 1 224 ? -6.064 -7.178 12.935 1.00 92.38 224 GLU A O 1
ATOM 1737 N N . LEU A 1 225 ? -4.477 -7.152 14.526 1.00 91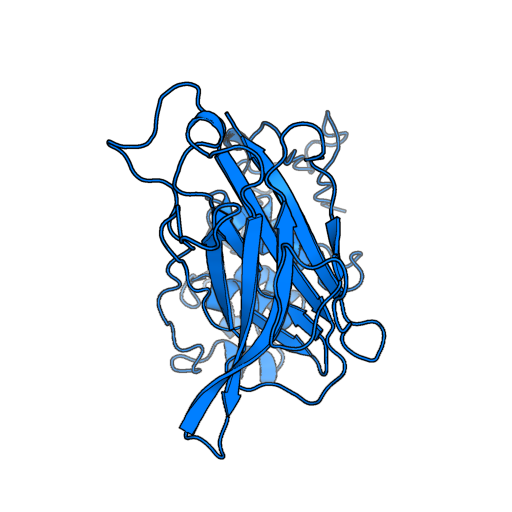.62 225 LEU A N 1
ATOM 1738 C CA . LEU A 1 225 ? -3.482 -7.836 13.708 1.00 91.62 225 LEU A CA 1
ATOM 1739 C C . LEU A 1 225 ? -3.604 -9.340 13.937 1.00 91.62 225 LEU A C 1
ATOM 1741 O O . LEU A 1 225 ? -3.388 -9.830 15.049 1.00 91.62 225 LEU A O 1
ATOM 1745 N N . LEU A 1 226 ? -3.931 -10.063 12.873 1.00 91.62 226 LEU A N 1
ATOM 1746 C CA . LEU A 1 226 ? -4.047 -11.511 12.865 1.00 91.62 226 LEU A CA 1
ATOM 1747 C C . LEU A 1 226 ? -2.812 -12.139 12.235 1.00 91.62 226 LEU A C 1
ATOM 1749 O O . LEU A 1 226 ? -2.198 -11.567 11.336 1.00 91.62 226 LEU A O 1
ATOM 1753 N N . ARG A 1 227 ? -2.498 -13.350 12.681 1.00 90.12 227 ARG A N 1
ATOM 1754 C CA . ARG A 1 227 ? -1.521 -14.243 12.054 1.00 90.12 227 ARG A CA 1
ATOM 1755 C C . ARG A 1 227 ? -2.120 -15.643 11.971 1.00 90.12 227 ARG A C 1
ATOM 1757 O O . ARG A 1 227 ? -3.091 -15.946 12.660 1.00 90.12 227 ARG A O 1
ATOM 1764 N N . TYR A 1 228 ? -1.546 -16.499 11.140 1.00 88.50 228 TYR A N 1
ATOM 1765 C CA . TYR A 1 228 ? -1.924 -17.907 11.112 1.00 88.50 228 TYR A CA 1
ATOM 1766 C C . TYR A 1 228 ? -1.211 -18.688 12.221 1.00 88.50 228 TYR A C 1
ATOM 1768 O O . TYR A 1 228 ? 0.021 -18.700 12.278 1.00 88.50 228 TYR A O 1
ATOM 1776 N N . ASP A 1 229 ? -1.977 -19.368 13.076 1.00 85.00 229 ASP A N 1
ATOM 1777 C CA . ASP A 1 229 ? -1.443 -20.276 14.088 1.00 85.00 229 ASP A CA 1
ATOM 1778 C C . ASP A 1 229 ? -1.493 -21.729 13.594 1.00 85.00 229 ASP A C 1
ATOM 1780 O O . ASP A 1 229 ? -2.558 -22.303 13.355 1.00 85.00 229 ASP A O 1
ATOM 1784 N N . TYR A 1 230 ? -0.318 -22.351 13.476 1.00 81.94 230 TYR A N 1
ATOM 1785 C CA . TYR A 1 230 ? -0.176 -23.745 13.050 1.00 81.94 230 TYR A CA 1
ATOM 1786 C C . TYR A 1 230 ? -0.693 -24.756 14.071 1.00 81.94 230 TYR A C 1
ATOM 1788 O O . TYR A 1 230 ? -1.019 -25.877 13.692 1.00 81.94 230 TYR A O 1
ATOM 1796 N N . HIS A 1 231 ? -0.759 -24.400 15.354 1.00 83.25 231 HIS A N 1
ATOM 1797 C CA . HIS A 1 231 ? -1.264 -25.315 16.374 1.00 83.25 231 HIS A CA 1
ATOM 1798 C C . HIS A 1 231 ? -2.785 -25.426 16.335 1.00 83.25 231 HIS A C 1
ATOM 1800 O O . HIS A 1 231 ? -3.328 -26.507 16.564 1.00 83.25 231 HIS A O 1
ATOM 1806 N N . THR A 1 232 ? -3.473 -24.317 16.062 1.00 85.62 232 THR A N 1
ATOM 1807 C CA . THR A 1 232 ? -4.940 -24.263 16.019 1.00 85.62 232 THR A CA 1
ATOM 1808 C C . THR A 1 232 ? -5.517 -24.325 14.604 1.00 85.62 232 THR A C 1
ATOM 1810 O O . THR A 1 232 ? -6.737 -24.445 14.466 1.00 85.62 232 THR A O 1
ATOM 1813 N N . GLU A 1 233 ? -4.661 -24.271 13.575 1.00 87.00 233 GLU A N 1
ATOM 1814 C CA . GLU A 1 233 ? -5.009 -24.228 12.144 1.00 87.00 233 GLU A CA 1
ATOM 1815 C C . GLU A 1 233 ? -6.010 -23.113 11.801 1.00 87.00 233 GLU A C 1
ATOM 1817 O O . GLU A 1 233 ? -6.884 -23.253 10.940 1.00 87.00 233 GLU A O 1
ATOM 1822 N N . LYS A 1 234 ? -5.932 -21.997 12.529 1.00 87.69 234 LYS A N 1
ATOM 1823 C CA . LYS A 1 234 ? -6.855 -20.867 12.412 1.00 87.69 234 LYS A CA 1
ATOM 1824 C C . LYS A 1 234 ? -6.108 -19.552 12.606 1.00 87.69 234 LYS A C 1
ATOM 1826 O O . LYS A 1 234 ? -5.072 -19.531 13.267 1.00 87.69 234 LYS A O 1
ATOM 1831 N N . PRO A 1 235 ? -6.631 -18.445 12.054 1.00 86.50 235 PRO A N 1
ATOM 1832 C CA . PRO A 1 235 ? -6.094 -17.135 12.369 1.00 86.50 235 PRO A CA 1
ATOM 1833 C C . PRO A 1 235 ? -6.358 -16.798 13.844 1.00 86.50 235 PRO A C 1
ATOM 1835 O O . PRO A 1 235 ? -7.509 -16.842 14.293 1.00 86.50 235 PRO A O 1
ATOM 1838 N N . ASP A 1 236 ? -5.304 -16.458 14.585 1.00 89.25 236 ASP A N 1
ATOM 1839 C CA . ASP A 1 236 ? -5.376 -15.918 15.942 1.00 89.25 236 ASP A CA 1
ATOM 1840 C C . ASP A 1 236 ? -5.092 -14.412 15.925 1.00 89.25 236 ASP A C 1
ATOM 1842 O O . ASP A 1 236 ? -4.320 -13.906 15.107 1.00 89.25 236 ASP A O 1
ATOM 1846 N N . VAL A 1 237 ? -5.745 -13.667 16.820 1.00 89.81 237 VAL A N 1
ATOM 1847 C CA . VAL A 1 237 ? -5.432 -12.245 16.985 1.00 89.81 237 VAL A CA 1
ATOM 1848 C C . VAL A 1 237 ? -4.166 -12.144 17.819 1.00 89.81 237 VAL A C 1
ATOM 1850 O O . VAL A 1 237 ? -4.168 -12.523 18.989 1.00 89.81 237 VAL A O 1
ATOM 1853 N N . PHE A 1 238 ? -3.097 -11.623 17.227 1.00 89.00 238 PHE A N 1
ATOM 1854 C CA . PHE A 1 238 ? -1.810 -11.506 17.894 1.00 89.00 238 PHE A CA 1
ATOM 1855 C C . PHE A 1 238 ? -1.746 -10.268 18.789 1.00 89.00 238 PHE A C 1
ATOM 1857 O O . PHE A 1 238 ? -1.354 -10.346 19.953 1.00 89.00 238 PHE A O 1
ATOM 1864 N N . CYS A 1 239 ? -2.148 -9.118 18.252 1.00 89.56 239 CYS A N 1
ATOM 1865 C CA . CYS A 1 239 ? -2.152 -7.850 18.969 1.00 89.56 239 CYS A CA 1
ATOM 1866 C C . CYS A 1 239 ? -3.180 -6.880 18.382 1.00 89.56 239 CYS A C 1
ATOM 1868 O O . CYS A 1 239 ? -3.740 -7.091 17.307 1.00 89.56 239 CYS A O 1
ATOM 1870 N N . TRP A 1 240 ? -3.476 -5.844 19.156 1.00 89.69 240 TRP A N 1
ATOM 1871 C CA . TRP A 1 240 ? -4.528 -4.880 18.878 1.00 89.69 240 TRP A CA 1
ATOM 1872 C C . TRP A 1 240 ? -3.946 -3.481 18.906 1.00 89.69 240 TRP A C 1
ATOM 1874 O O . TRP A 1 240 ? -3.066 -3.173 19.709 1.00 89.69 240 TRP A O 1
ATOM 1884 N N . THR A 1 241 ? -4.529 -2.597 18.118 1.00 90.38 241 THR A N 1
ATOM 1885 C CA . THR A 1 241 ? -4.464 -1.170 18.388 1.00 90.38 241 THR A CA 1
ATOM 1886 C C . THR A 1 241 ? -5.797 -0.526 18.055 1.00 90.38 241 THR A C 1
ATOM 1888 O O . THR A 1 241 ? -6.667 -1.140 17.432 1.00 90.38 241 THR A O 1
ATOM 1891 N N . PHE A 1 242 ? -6.019 0.683 18.547 1.00 89.31 242 PHE A N 1
ATOM 1892 C CA . PHE A 1 242 ? -7.278 1.364 18.324 1.00 89.31 242 PHE A CA 1
ATOM 1893 C C . PHE A 1 242 ? -7.110 2.876 18.322 1.00 89.31 242 PHE A C 1
ATOM 1895 O O . PHE A 1 242 ? -6.211 3.441 18.942 1.00 89.31 242 PHE A O 1
ATOM 1902 N N . PHE A 1 243 ? -8.035 3.532 17.639 1.00 86.06 243 PHE A N 1
ATOM 1903 C CA . PHE A 1 243 ? -8.033 4.965 17.417 1.00 86.06 243 PHE A CA 1
ATOM 1904 C C . PHE A 1 243 ? -9.434 5.521 17.685 1.00 86.06 243 PHE A C 1
ATOM 1906 O O . PHE A 1 243 ? -10.438 4.992 17.207 1.00 86.06 243 PHE A O 1
ATOM 1913 N N . ARG A 1 244 ? -9.512 6.591 18.481 1.00 86.25 244 ARG A N 1
ATOM 1914 C CA . ARG A 1 244 ? -10.777 7.272 18.784 1.00 86.25 244 ARG A CA 1
ATOM 1915 C C . ARG A 1 244 ? -11.138 8.222 17.651 1.00 86.25 244 ARG A C 1
ATOM 1917 O O . ARG A 1 244 ? -10.384 9.154 17.385 1.00 86.25 244 ARG A O 1
ATOM 1924 N N . LEU A 1 245 ? -12.313 8.028 17.058 1.00 81.62 245 LEU A N 1
ATOM 1925 C CA . LEU A 1 245 ? -12.852 8.847 15.969 1.00 81.62 245 LEU A CA 1
ATOM 1926 C C . LEU A 1 245 ? -13.377 10.199 16.502 1.00 81.62 245 LEU A C 1
ATOM 1928 O O . LEU A 1 245 ? -14.571 10.474 16.465 1.00 81.62 245 LEU A O 1
ATOM 1932 N N . ASP A 1 246 ? -12.487 11.028 17.051 1.00 74.19 246 ASP A N 1
ATOM 1933 C CA . ASP A 1 246 ? -12.795 12.346 17.624 1.00 74.19 246 ASP A CA 1
ATOM 1934 C C . ASP A 1 246 ? -12.248 13.461 16.718 1.00 74.19 246 ASP A C 1
ATOM 1936 O O . ASP A 1 246 ? -11.039 13.699 16.671 1.00 74.19 246 ASP A O 1
ATOM 1940 N N . LEU A 1 247 ? -13.149 14.167 16.022 1.00 62.88 247 LEU A N 1
ATOM 1941 C CA . LEU A 1 247 ? -12.840 15.273 15.100 1.00 62.88 247 LEU A CA 1
ATOM 1942 C C . LEU A 1 247 ? -11.928 16.349 15.707 1.00 62.88 247 LEU A C 1
ATOM 1944 O O . LEU A 1 247 ? -11.169 16.979 14.977 1.00 62.88 247 LEU A O 1
ATOM 1948 N N . SER A 1 248 ? -11.981 16.561 17.026 1.00 65.75 248 SER A N 1
ATOM 1949 C CA . SER A 1 248 ? -11.171 17.585 17.700 1.00 65.75 248 SER A CA 1
ATOM 1950 C C . SER A 1 248 ? -9.697 17.197 17.862 1.00 65.75 248 SER A C 1
ATOM 1952 O O . SER A 1 248 ? -8.856 18.058 18.116 1.00 65.75 248 SER A O 1
ATOM 1954 N N . LYS A 1 249 ? -9.381 15.904 17.729 1.00 65.00 249 LYS A N 1
ATOM 1955 C CA . LYS A 1 249 ? -8.045 15.332 17.971 1.00 65.00 249 LYS A CA 1
ATOM 1956 C C . LYS A 1 249 ? -7.434 14.689 16.736 1.00 65.00 249 LYS A C 1
ATOM 1958 O O . LYS A 1 249 ? -6.262 14.318 16.770 1.00 65.00 249 LYS A O 1
ATOM 1963 N N . ILE A 1 250 ? -8.206 14.548 15.662 1.00 65.50 250 ILE A N 1
ATOM 1964 C CA . ILE A 1 250 ? -7.706 14.016 14.403 1.00 65.50 250 ILE A CA 1
ATOM 1965 C C . ILE A 1 250 ? -6.871 15.100 13.714 1.00 65.50 250 ILE A C 1
ATOM 1967 O O . ILE A 1 250 ? -7.395 16.047 13.132 1.00 65.50 250 ILE A O 1
ATOM 1971 N N . SER A 1 251 ? -5.553 14.945 13.794 1.00 63.62 251 SER A N 1
ATOM 1972 C CA . SER A 1 251 ? -4.588 15.687 12.983 1.00 63.62 251 SER A CA 1
ATOM 1973 C C . SER A 1 251 ? -4.262 14.892 11.719 1.00 63.62 251 SER A C 1
ATOM 1975 O O . SER A 1 251 ? -4.263 13.663 11.749 1.00 63.62 251 SER A O 1
ATOM 1977 N N . SER A 1 252 ? -3.934 15.579 10.623 1.00 64.38 252 SER A N 1
ATOM 1978 C CA . SER A 1 252 ? -3.469 14.969 9.368 1.00 64.38 252 SER A CA 1
ATOM 1979 C C . SER A 1 252 ? -1.992 14.542 9.402 1.00 64.38 252 SER A C 1
ATOM 1981 O O . SER A 1 252 ? -1.382 14.325 8.358 1.00 64.38 252 SER A O 1
ATOM 1983 N N . ALA A 1 253 ? -1.380 14.515 10.587 1.00 64.06 253 ALA A N 1
ATOM 1984 C CA . ALA A 1 253 ? 0.010 14.123 10.778 1.00 64.06 253 ALA A CA 1
ATOM 1985 C C . ALA A 1 253 ? 0.142 12.592 10.913 1.00 64.06 253 ALA A C 1
ATOM 1987 O O . ALA A 1 253 ? -0.808 11.943 11.360 1.00 64.06 253 ALA A O 1
ATOM 1988 N N . PRO A 1 254 ? 1.317 12.019 10.593 1.00 68.12 254 PRO A N 1
ATOM 1989 C CA . PRO A 1 254 ? 1.632 10.633 10.919 1.00 68.12 254 PRO A CA 1
ATOM 1990 C C . PRO A 1 254 ? 1.426 10.374 12.414 1.00 68.12 254 PRO A C 1
ATOM 1992 O O . PRO A 1 254 ? 1.900 11.141 13.257 1.00 68.12 254 PRO A O 1
ATOM 1995 N N . LEU A 1 255 ? 0.715 9.300 12.742 1.00 80.12 255 LEU A N 1
ATOM 1996 C CA . LEU A 1 255 ? 0.441 8.892 14.114 1.00 80.12 255 LEU A CA 1
ATOM 1997 C C . LEU A 1 255 ? 1.118 7.557 14.397 1.00 80.12 255 LEU A C 1
ATOM 1999 O O . LEU A 1 255 ? 1.031 6.615 13.608 1.00 80.12 255 LEU A O 1
ATOM 2003 N N . THR A 1 256 ? 1.755 7.480 15.561 1.00 85.06 256 THR A N 1
ATOM 2004 C CA . THR A 1 256 ? 2.298 6.238 16.103 1.00 85.06 256 THR A CA 1
ATOM 2005 C C . THR A 1 256 ? 1.358 5.741 17.188 1.00 85.06 256 THR A C 1
ATOM 2007 O O . THR A 1 256 ? 1.145 6.408 18.202 1.00 85.06 256 THR A O 1
ATOM 2010 N N . PHE A 1 257 ? 0.789 4.567 16.966 1.00 86.62 257 PHE A N 1
ATOM 2011 C CA . PHE A 1 257 ? -0.089 3.884 17.894 1.00 86.62 257 PHE A CA 1
ATOM 2012 C C . PHE A 1 257 ? 0.674 2.802 18.645 1.00 86.62 257 PHE A C 1
ATOM 2014 O O . PHE A 1 257 ? 1.505 2.088 18.085 1.00 86.62 257 PHE A O 1
ATOM 2021 N N . GLU A 1 258 ? 0.366 2.662 19.927 1.00 89.06 258 GLU A N 1
ATOM 2022 C C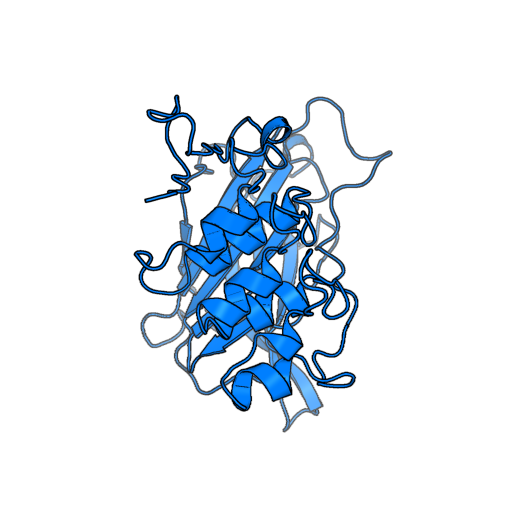A . GLU A 1 258 ? 0.877 1.555 20.724 1.00 89.06 258 GLU A CA 1
ATOM 2023 C C . GLU A 1 258 ? 0.142 0.261 20.365 1.00 89.06 258 GLU A C 1
ATOM 2025 O O . GLU A 1 258 ? -1.054 0.273 20.050 1.00 89.06 258 GLU A O 1
ATOM 2030 N N . MET A 1 259 ? 0.859 -0.857 20.454 1.00 89.38 259 MET A N 1
ATOM 2031 C CA . MET A 1 259 ? 0.289 -2.190 20.284 1.00 89.38 259 MET A CA 1
ATOM 2032 C C . MET A 1 259 ? -0.026 -2.814 21.644 1.00 89.38 259 MET A C 1
ATOM 2034 O O . MET A 1 259 ? 0.769 -2.738 22.584 1.00 89.38 259 MET A O 1
ATOM 2038 N N . TYR A 1 260 ? -1.172 -3.480 21.742 1.00 90.56 260 TYR A N 1
ATOM 2039 C CA . TYR A 1 260 ? -1.679 -4.089 22.969 1.00 90.56 260 TYR A CA 1
ATOM 2040 C C . TYR A 1 260 ? -1.895 -5.596 22.804 1.00 90.56 260 TYR A C 1
ATOM 2042 O O . TYR A 1 260 ? -2.286 -6.069 21.736 1.00 90.56 260 TYR A O 1
ATOM 2050 N N . ALA A 1 261 ? -1.659 -6.350 23.875 1.00 88.00 261 ALA A N 1
ATOM 2051 C CA . ALA A 1 261 ? -1.890 -7.786 23.923 1.00 88.00 261 ALA A CA 1
ATOM 2052 C C . ALA A 1 261 ? -3.390 -8.095 24.121 1.00 88.00 261 ALA A C 1
ATOM 2054 O O . ALA A 1 261 ? -4.039 -7.443 24.946 1.00 88.00 261 ALA A O 1
ATOM 2055 N N . PRO A 1 262 ? -3.954 -9.087 23.410 1.00 84.06 262 PRO A N 1
ATOM 2056 C CA . PRO A 1 262 ? -5.332 -9.527 23.611 1.00 84.06 262 PRO A CA 1
ATOM 2057 C C . PRO A 1 262 ? -5.543 -10.160 25.002 1.00 84.06 262 PRO A C 1
ATOM 2059 O O . PRO A 1 262 ? -4.627 -10.795 25.529 1.00 84.06 262 PRO A O 1
ATOM 2062 N N . PRO A 1 263 ? -6.760 -10.080 25.579 1.00 77.81 263 PRO A N 1
ATOM 2063 C CA . PRO A 1 263 ? -7.940 -9.372 25.076 1.00 77.81 263 PRO A CA 1
ATOM 2064 C C . PRO A 1 263 ? -7.901 -7.872 25.407 1.00 77.81 263 PRO A C 1
ATOM 2066 O O . PRO A 1 263 ? -7.567 -7.478 26.524 1.00 77.81 263 PRO A O 1
ATOM 2069 N N . VAL A 1 264 ? -8.315 -7.031 24.457 1.00 77.06 264 VAL A N 1
ATOM 2070 C CA . VAL A 1 264 ? -8.354 -5.573 24.636 1.00 77.06 264 VAL A CA 1
ATOM 2071 C C . VAL A 1 264 ? -9.791 -5.079 24.723 1.00 77.06 264 VAL A C 1
ATOM 2073 O O . VAL A 1 264 ? -10.632 -5.396 23.889 1.00 77.06 264 VAL A O 1
ATOM 2076 N N . ASN A 1 265 ? -10.061 -4.252 25.733 1.00 79.75 265 ASN A N 1
ATOM 2077 C CA . ASN A 1 265 ? -11.276 -3.452 25.821 1.00 79.75 265 ASN A CA 1
ATOM 2078 C C . ASN A 1 265 ? -10.888 -1.972 25.657 1.00 79.75 265 ASN A C 1
ATOM 2080 O O . ASN A 1 265 ? -10.332 -1.401 26.594 1.00 79.75 265 ASN A O 1
ATOM 2084 N N . PRO A 1 266 ? -11.180 -1.328 24.514 1.00 74.75 266 PRO A N 1
ATOM 2085 C CA . PRO A 1 266 ? -10.849 0.081 24.265 1.00 74.75 266 PRO A CA 1
ATOM 2086 C C . PRO A 1 266 ? -11.505 1.093 25.215 1.00 74.75 266 PRO A C 1
ATOM 2088 O O . PRO A 1 266 ? -11.060 2.240 25.301 1.00 74.75 266 PRO A O 1
ATOM 2091 N N . SER A 1 267 ? -12.544 0.685 25.949 1.00 73.94 267 SER A N 1
ATOM 2092 C CA . SER A 1 267 ? -13.157 1.481 27.019 1.00 73.94 267 SER A CA 1
ATOM 2093 C C . SER A 1 267 ? -12.475 1.283 28.381 1.00 73.94 267 SER A C 1
ATOM 2095 O O . SER A 1 267 ? -12.762 2.027 29.319 1.00 73.94 267 SER A O 1
ATOM 2097 N N . SER A 1 268 ? -11.580 0.298 28.513 1.00 78.56 268 SER A N 1
ATOM 2098 C CA . SER A 1 268 ? -10.795 0.056 29.727 1.00 78.56 268 SER A CA 1
ATOM 2099 C C . SER A 1 268 ? -9.700 1.108 29.895 1.00 78.56 268 SER A C 1
ATOM 2101 O O . SER A 1 268 ? -9.066 1.537 28.934 1.00 78.56 268 SER A O 1
ATOM 2103 N N . GLN A 1 269 ? -9.431 1.485 31.145 1.00 71.38 269 GLN A N 1
ATOM 2104 C CA . GLN A 1 269 ? -8.276 2.319 31.499 1.00 71.38 269 GLN A CA 1
ATOM 2105 C C . GLN A 1 269 ? -6.979 1.509 31.628 1.00 71.38 269 GLN A C 1
ATOM 2107 O O . GLN A 1 269 ? -5.895 2.085 31.670 1.00 71.38 269 GLN A O 1
ATOM 2112 N N . ILE A 1 270 ? -7.087 0.182 31.714 1.00 79.00 270 ILE A N 1
ATOM 2113 C CA . ILE A 1 270 ? -5.959 -0.729 31.895 1.00 79.00 270 ILE A CA 1
ATOM 2114 C C . ILE A 1 270 ? -5.829 -1.559 30.624 1.00 79.00 270 ILE A C 1
ATOM 2116 O O . ILE A 1 270 ? -6.735 -2.324 30.283 1.00 79.00 270 ILE A O 1
ATOM 2120 N N . LEU A 1 271 ? -4.700 -1.386 29.940 1.00 83.94 271 LEU A N 1
ATOM 2121 C CA . LEU A 1 271 ? -4.352 -2.063 28.698 1.00 83.94 271 LEU A CA 1
ATOM 2122 C C . LEU A 1 271 ? -2.967 -2.688 28.846 1.00 83.94 271 LEU A C 1
ATOM 2124 O O . LEU A 1 271 ? -2.031 -2.033 29.309 1.00 83.94 271 LEU A O 1
ATOM 2128 N N . ALA A 1 272 ? -2.836 -3.955 28.459 1.00 85.94 272 ALA A N 1
ATOM 2129 C CA . ALA A 1 272 ? -1.554 -4.644 28.453 1.00 85.94 272 ALA A CA 1
ATOM 2130 C C . ALA A 1 272 ? -0.801 -4.285 27.168 1.00 85.94 272 ALA A C 1
ATOM 2132 O O . ALA A 1 272 ? -1.235 -4.660 26.083 1.00 85.94 272 ALA A O 1
ATOM 2133 N N . LYS A 1 273 ? 0.301 -3.537 27.272 1.00 87.38 273 LYS A N 1
ATOM 2134 C CA . LYS A 1 273 ? 1.144 -3.202 26.113 1.00 87.38 273 LYS A CA 1
ATOM 2135 C C . LYS A 1 273 ? 1.925 -4.425 25.643 1.00 87.38 273 LYS A C 1
ATOM 2137 O O . LYS A 1 273 ? 2.351 -5.241 26.462 1.00 87.38 273 LYS A O 1
ATOM 2142 N N . MET A 1 274 ? 2.136 -4.524 24.336 1.00 85.31 274 MET A N 1
ATOM 2143 C CA . MET A 1 274 ? 3.074 -5.486 23.766 1.00 85.31 274 MET A CA 1
ATOM 2144 C C . MET A 1 274 ? 4.499 -5.166 24.230 1.00 85.31 274 MET A C 1
ATOM 2146 O O . MET A 1 274 ? 4.868 -4.006 24.413 1.00 85.31 274 MET A O 1
ATOM 2150 N N . LEU A 1 275 ? 5.289 -6.213 24.460 1.00 76.25 275 LEU A N 1
ATOM 2151 C CA . LEU A 1 275 ? 6.691 -6.085 24.858 1.00 76.25 275 LEU A CA 1
ATOM 2152 C C . LEU A 1 275 ? 7.538 -5.557 23.694 1.00 76.25 275 LEU A C 1
ATOM 2154 O O . LEU A 1 275 ? 7.182 -5.772 22.544 1.00 76.25 275 LEU A O 1
ATOM 2158 N N . GLY A 1 276 ? 8.671 -4.923 24.012 1.00 70.56 276 GLY A N 1
ATOM 2159 C CA . GLY A 1 276 ? 9.685 -4.490 23.045 1.00 70.56 276 GLY A CA 1
ATOM 2160 C C . GLY A 1 276 ? 9.152 -3.487 22.028 1.00 70.56 276 GLY A C 1
ATOM 2161 O O . GLY A 1 276 ? 8.705 -3.912 20.971 1.00 70.56 276 GLY A O 1
ATOM 2162 N N . ASP A 1 277 ? 9.173 -2.196 22.384 1.00 77.56 277 ASP A N 1
ATOM 2163 C CA . ASP A 1 277 ? 8.896 -1.010 21.550 1.00 77.56 277 ASP A CA 1
ATOM 2164 C C . ASP A 1 277 ? 7.985 -1.257 20.336 1.00 77.56 277 ASP A C 1
ATOM 2166 O O . ASP A 1 277 ? 8.279 -0.845 19.218 1.00 77.56 277 ASP A O 1
ATOM 2170 N N . SER A 1 278 ? 6.879 -1.974 20.554 1.00 85.50 278 SER A N 1
ATOM 2171 C CA . SER A 1 278 ? 6.008 -2.424 19.476 1.00 85.50 278 SER A CA 1
ATOM 2172 C C . SER A 1 278 ? 5.018 -1.320 19.155 1.00 85.50 278 SER A C 1
ATOM 2174 O O . SER A 1 278 ? 4.266 -0.874 20.030 1.00 85.50 278 SER A O 1
ATOM 2176 N N . PHE A 1 279 ? 4.996 -0.892 17.900 1.00 86.88 279 PHE A N 1
ATOM 2177 C CA . PHE A 1 279 ? 4.183 0.227 17.454 1.00 86.88 279 PHE A CA 1
ATOM 2178 C C . PHE A 1 279 ? 3.563 -0.029 16.086 1.00 86.88 279 PHE A C 1
ATOM 2180 O O . PHE A 1 279 ? 4.053 -0.816 15.278 1.00 86.88 279 PHE A O 1
ATOM 2187 N N . PHE A 1 280 ? 2.486 0.697 15.819 1.00 86.50 280 PHE A N 1
ATOM 2188 C CA . PHE A 1 280 ? 1.881 0.811 14.507 1.00 86.50 280 PHE A CA 1
ATOM 2189 C C . PHE A 1 280 ? 1.927 2.263 14.054 1.00 86.50 280 PHE A C 1
ATOM 2191 O O . PHE A 1 280 ? 1.339 3.135 14.685 1.00 86.50 280 PHE A O 1
ATOM 2198 N N . GLN A 1 281 ? 2.621 2.529 12.958 1.00 84.56 281 GLN A N 1
ATOM 2199 C CA . GLN A 1 281 ? 2.637 3.831 12.318 1.00 84.56 281 GLN A CA 1
ATOM 2200 C C . GLN A 1 281 ? 1.573 3.872 11.223 1.00 84.56 281 GLN A C 1
ATOM 2202 O O . GLN A 1 281 ? 1.493 2.982 10.368 1.00 84.56 281 GLN A O 1
ATOM 2207 N N . ALA A 1 282 ? 0.772 4.929 11.213 1.00 81.75 282 ALA A N 1
ATOM 2208 C CA . ALA A 1 282 ? -0.208 5.152 10.163 1.00 81.75 282 ALA A CA 1
ATOM 2209 C C . ALA A 1 282 ? -0.335 6.634 9.815 1.00 81.75 282 ALA A C 1
ATOM 2211 O O . ALA A 1 282 ? -0.216 7.499 10.685 1.00 81.75 282 ALA A O 1
ATOM 2212 N N . ASP A 1 283 ? -0.634 6.914 8.548 1.00 76.44 283 ASP A N 1
ATOM 2213 C CA . ASP A 1 283 ? -0.890 8.276 8.086 1.00 76.44 283 ASP A CA 1
ATOM 2214 C C . ASP A 1 283 ? -2.398 8.496 7.980 1.00 76.44 283 ASP A C 1
ATOM 2216 O O . ASP A 1 283 ? -3.104 7.830 7.217 1.00 76.44 283 ASP A O 1
ATOM 2220 N N . LEU A 1 284 ? -2.896 9.423 8.793 1.00 74.56 284 LEU A N 1
ATOM 2221 C CA . LEU A 1 284 ? -4.312 9.732 8.909 1.00 74.56 284 LEU A CA 1
ATOM 2222 C C . LEU A 1 284 ? -4.663 10.881 7.963 1.00 74.56 284 LEU A C 1
ATOM 2224 O O . LEU A 1 284 ? -4.062 11.950 8.012 1.00 74.56 284 LEU A O 1
ATOM 2228 N N . SER A 1 285 ? -5.661 10.672 7.109 1.00 73.06 285 SER A N 1
ATOM 2229 C CA . SER A 1 285 ? -6.156 11.680 6.174 1.00 73.06 285 SER A CA 1
ATOM 2230 C C . SER A 1 285 ? -7.662 11.859 6.333 1.00 73.06 285 SER A C 1
ATOM 2232 O O . SER A 1 285 ? -8.428 10.891 6.304 1.00 73.06 285 SER A O 1
ATOM 2234 N N . ILE A 1 286 ? -8.083 13.115 6.496 1.00 71.81 286 ILE A N 1
ATOM 2235 C CA . ILE A 1 286 ? -9.490 13.517 6.520 1.00 71.81 286 ILE A CA 1
ATOM 2236 C C . ILE A 1 286 ? -9.830 14.161 5.179 1.00 71.81 286 ILE A C 1
ATOM 2238 O O . ILE A 1 286 ? -9.128 15.064 4.725 1.00 71.81 286 ILE A O 1
ATOM 2242 N N . SER A 1 287 ? -10.938 13.737 4.575 1.00 69.69 287 SER A N 1
ATOM 2243 C CA . SER A 1 287 ? -11.454 14.328 3.337 1.00 69.69 287 SER A CA 1
ATOM 2244 C C . SER A 1 287 ? -12.946 14.644 3.444 1.00 69.69 287 SER A C 1
ATOM 2246 O O . SER A 1 287 ? -13.683 13.911 4.106 1.00 69.69 287 SER A O 1
ATOM 2248 N N . LEU A 1 288 ? -13.360 15.737 2.797 1.00 59.41 288 LEU A N 1
ATOM 2249 C CA . LEU A 1 288 ? -14.757 16.165 2.615 1.00 59.41 288 LEU A CA 1
ATOM 2250 C C . LEU A 1 288 ? -15.387 15.567 1.343 1.00 59.41 288 LEU A C 1
ATOM 2252 O O . LEU A 1 288 ? -14.631 15.216 0.405 1.00 59.41 288 LEU A O 1
#

InterPro domains:
  IPR002110 Ankyrin repeat [PF13857] (60-114)
  IPR002110 Ankyrin repeat [PS50088] (34-72)
  IPR002110 Ankyrin repeat [PS50088] (73-105)
  IPR002110 Ankyrin repeat [SM00248] (34-69)
  IPR002110 Ankyrin repeat [SM00248] (73-102)
  IPR025939 Axin interactor dorsalization-associated protein, C-terminal [PF14186] (146-276)
  IPR025939 Axin interactor dorsalization-associated protein, C-terminal [PS51911] (139-288)
  IPR035892 C2 domain superfamily [G3DSA:2.60.40.150] (135-285)
  IPR036770 Ankyrin repeat-containing domain superfamily [G3DSA:1.25.40.20] (19-125)
  IPR036770 Ankyrin repeat-containing domain superfamily [SSF48403] (26-121)

Secondary structure (DSSP, 8-state):
---EEET-SS-SSTT-EEE-TTT-GGGTT-B-TT--BHHHHHHH--S--TTHHHHHHHHHHHTT--TT---TTS--HHHHHHHTT-HHHHHHHHHTT--TT---TTS--HHHH--SHHHHHHHSTT----------PPP--TTS--TT--EEEEEEEEEE-SSSPPSS-EEEEEEE-TTS-B-S--EEPPSPSEEETTEEEEEEEEE-SS-GGGSPTT-EEEEEEEEEETTTTEEEEEEEEEEE--TTT--SSEEEEEPBPSS--TT-S---BPSSS-EEEEEEEEE-

=== Feature glossary ===
Each block in this record encodes a different view of the same protein. In brief:

Predicted aligned error. PAE(i, j) answers: if I align the predicted and true structures on residue i, how far off (in Å) do I expect residue j to be? A block-diagonal PAE matrix with low values on the blocks and high values off-diagonal is the signature of a multi-domain protein with confidently predicted domains but uncertain inter-domain orientation.

Contact-map, Ramachandran, and PAE plots. Plot images: a contact map (which residues are close in 3D, as an N×N binary image), a Ramachandran scatter (backbone torsion angles, revealing secondary-structure composition at a glance), and — for AlphaFold structures — a PAE heatmap (pairwise prediction confidence).

Backbone torsions (φ/ψ). φ (phi) and ψ (psi) are the two rotatable backbone dihedrals per residue: φ is the C(i-1)–N–Cα–C torsion, ψ is the N–Cα–C–N(i+1) torsion, both in degrees on (−180°, 180°]. α-helical residues cluster near (−60°, −45°); β-strand residues near (−120°, +130°). A Ramachandran plot is simply a scatter of (φ, ψ) for every residue.

Foldseek 3Di. A 3Di character summarizes, for each residue, the relative orientation of the Cα frame of its nearest spatial neighbor. Because it encodes fold topology rather than chemistry, 3Di alignments detect remote structural similarity that sequence alignment misses.

Radius of gyration, Cα contacts, bounding box. Three whole-structure scalars: the radius of gyration (RMS distance of Cα from centroid, in Å), the count of Cα–Cα contacts (pairs closer than 8 Å and separated by more than four residues in sequence — i.e. tertiary, not local, contacts), and the bounding-box dimensions. Together they distinguish compact globular folds from extended fibres or disordered chains.

Sequence. Sequence gives the chain of amino acids in standard one-letter code (A=alanine, C=cysteine, …, Y=tyrosine), read N→C. It is the only feature that is directly encoded by the gene; all structural features are derived from the folded form of this sequence.

mmCIF coordinates. Atomic coordinates in PDBx/mmCIF format — the same representation the Protein Data Bank distributes. Each line of the _atom_site loop places one backbone atom in Cartesian space (units: ångströms, origin: arbitrary).

Secondary structure (3-state, P-SEA). Three-state secondary structure (P-SEA) collapses the eight DSSP classes into helix (a), strand (b), and coil (c). P-SEA assigns these from Cα geometry alone — distances and angles — without requiring backbone oxygens, so it works on any Cα trace.

InterPro / GO / CATH / organism. Functional annotations link the protein to curated databases. InterPro entries identify conserved domains and families by matching the sequence against member-database signatures (Pfam, PROSITE, CDD, …). Gene Ontology (GO) terms describe molecular function, biological process, and cellular component in a controlled vocabulary. CATH places the structure in a hierarchical fold classification (Class/Architecture/Topology/Homologous-superfamily). The organism is the source species.

B-factor. B-factor (Debye–Waller factor) reflects atomic displacement in the crystal lattice. It is an experimental observable (units Å²), not a prediction; low values mean the atom is pinned down, high values mean it moves or is heterogeneous across the crystal.

Rendered structure images. Structure images are PyMOL renders from six orthogonal camera directions. Cartoon representation draws helices as coils and strands as arrows; sticks shows the backbone as bonds; surface shows the solvent-excluded envelope. Rainbow coloring maps sequence position to hue (blue→red, N→C); chain coloring assigns a distinct color per polypeptide.

Solvent-accessible surface area. Solvent-accessible surface area (SASA) is the area in Å² traced out by the centre of a 1.4 Å probe sphere (a water molecule) rolled over the protein's van der Waals surface (Shrake–Rupley / Lee–Richards construction). Buried residues have near-zero SASA; fully exposed residues can exceed 200 Å². The total SASA scales roughly with the number of surface residues.

Secondary structure (8-state, DSSP). The SS8 string is DSSP's per-residue secondary-structure call. α-helix (H) means an i→i+4 H-bond ladder; β-strand (E) means the residue participates in a β-sheet; 3₁₀ (G) and π (I) are tighter and wider helices; T/S are turns/bends; '-' is loop.

pLDDT. For AlphaFold models, the B-factor field carries pLDDT — the model's own estimate of local accuracy on a 0–100 scale. Regions with pLDDT<50 should be treated as essentially unmodeled; they often correspond to intrinsically disordered segments.

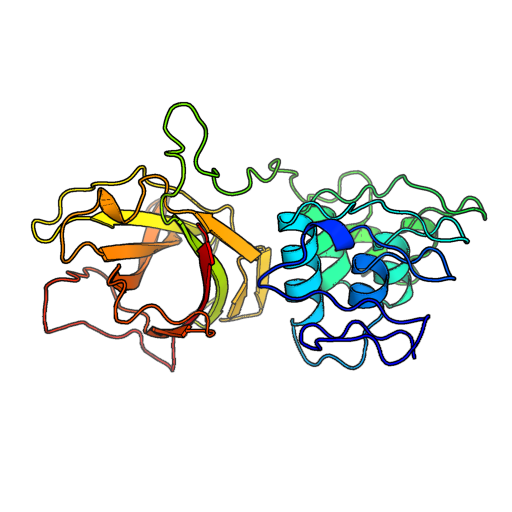Nearest PDB structures. Nearest PDB neighbors are the top structural matches found by Foldseek when searching this structure against the entire Protein Data Bank. Each hit reports a TM-score (0 to 1; >0.5 almost always implies the same fold) and an E-value. These are *structural* homologs — they may share no detectable sequence similarity.